Protein 4WJ1 (pdb70)

Structure (mmCIF, N/CA/C/O backbone):
data_4WJ1
#
_entry.id   4WJ1
#
_cell.length_a   125.749
_cell.length_b   125.749
_cell.length_c   75.061
_cell.angle_alpha   90.000
_cell.angle_beta   90.000
_cell.angle_gamma   120.000
#
_symmetry.space_group_name_H-M   'P 32 2 1'
#
loop_
_entity.id
_entity.type
_entity.pdbx_description
1 polymer 'Antigen MTB48, Mycobacterial protein'
2 water water
#
loop_
_atom_site.group_PDB
_atom_site.id
_atom_site.type_symbol
_atom_site.label_atom_id
_atom_site.label_alt_id
_atom_site.label_comp_id
_atom_site.label_asym_id
_atom_site.label_entity_id
_atom_site.label_seq_id
_atom_site.pdbx_PDB_ins_code
_atom_site.Cartn_x
_atom_site.Cartn_y
_atom_site.Cartn_z
_atom_site.occupancy
_atom_site.B_iso_or_equiv
_atom_site.auth_seq_id
_atom_site.auth_comp_id
_atom_site.auth_asym_id
_atom_site.auth_atom_id
_atom_site.pdbx_PDB_model_num
ATOM 1 N N . GLU A 1 6 ? 24.032 61.468 46.276 1.00 87.80 3 GLU A N 1
ATOM 2 C CA . GLU A 1 6 ? 23.413 61.748 44.977 1.00 84.48 3 GLU A CA 1
ATOM 3 C C . GLU A 1 6 ? 22.044 61.068 44.904 1.00 77.52 3 GLU A C 1
ATOM 4 O O . GLU A 1 6 ? 21.945 59.903 44.523 1.00 80.95 3 GLU A O 1
ATOM 10 N N . GLU A 1 7 ? 20.997 61.797 45.280 1.00 72.27 4 GLU A N 1
ATOM 11 C CA . GLU A 1 7 ? 19.652 61.235 45.426 1.00 70.85 4 GLU A CA 1
ATOM 12 C C . GLU A 1 7 ? 19.115 60.646 44.113 1.00 66.70 4 GLU A C 1
ATOM 13 O O . GLU A 1 7 ? 19.329 61.206 43.035 1.00 60.87 4 GLU A O 1
ATOM 19 N N . LEU A 1 8 ? 18.410 59.522 44.220 1.00 58.74 5 LEU A N 1
ATOM 20 C CA . LEU A 1 8 ? 17.829 58.861 43.067 1.00 51.15 5 LEU A CA 1
ATOM 21 C C . LEU A 1 8 ? 16.662 59.660 42.468 1.00 54.07 5 LEU A C 1
ATOM 22 O O . LEU A 1 8 ? 15.631 59.865 43.115 1.00 52.27 5 LEU A O 1
ATOM 27 N N . GLN A 1 9 ? 16.859 60.121 41.233 1.00 50.77 6 GLN A N 1
ATOM 28 C CA . GLN A 1 9 ? 15.817 60.759 40.428 1.00 51.59 6 GLN A CA 1
ATOM 29 C C . GLN A 1 9 ? 15.713 60.010 39.116 1.00 48.71 6 GLN A C 1
ATOM 30 O O . GLN A 1 9 ? 16.733 59.592 38.553 1.00 49.01 6 GLN A O 1
ATOM 36 N N . TYR A 1 10 ? 14.497 59.859 38.608 1.00 48.11 7 TYR A N 1
ATOM 37 C CA . TYR A 1 10 ? 14.309 59.271 37.281 1.00 51.19 7 TYR A CA 1
ATOM 38 C C . TYR A 1 10 ? 13.061 59.812 36.639 1.00 48.51 7 TYR A C 1
ATOM 39 O O . TYR A 1 10 ? 12.095 60.119 37.319 1.00 49.70 7 TYR A O 1
ATOM 48 N N . GLU A 1 11 ? 13.079 59.928 35.324 1.00 50.34 8 GLU A N 1
ATOM 49 C CA . GLU A 1 11 ? 11.847 60.130 34.591 1.00 49.30 8 GLU A CA 1
ATOM 50 C C . GLU A 1 11 ? 11.723 58.964 33.642 1.00 50.62 8 GLU A C 1
ATOM 51 O O . GLU A 1 11 ? 12.569 58.780 32.761 1.00 53.63 8 GLU A O 1
ATOM 57 N N . LEU A 1 12 ? 10.698 58.145 33.857 1.00 40.13 9 LEU A N 1
ATOM 58 C CA . LEU A 1 12 ? 10.584 56.884 33.126 1.00 38.98 9 LEU A CA 1
ATOM 59 C C . LEU A 1 12 ? 10.555 57.063 31.593 1.00 44.46 9 LEU A C 1
ATOM 60 O O . LEU A 1 12 ? 11.231 56.317 30.886 1.00 49.21 9 LEU A O 1
ATOM 65 N N . PRO A 1 13 ? 9.790 58.046 31.073 1.00 44.20 10 PRO A N 1
ATOM 66 C CA . PRO A 1 13 ? 9.872 58.226 29.614 1.00 44.53 10 PRO A CA 1
ATOM 67 C C . PRO A 1 13 ? 11.278 58.572 29.140 1.00 49.41 10 PRO A C 1
ATOM 68 O O . PRO A 1 13 ? 11.695 58.094 28.089 1.00 55.87 10 PRO A O 1
ATOM 72 N N . GLY A 1 14 ? 11.996 59.386 29.906 1.00 50.05 11 GLY A N 1
ATOM 73 C CA . GLY A 1 14 ? 13.368 59.720 29.575 1.00 46.06 11 GLY A CA 1
ATOM 74 C C . GLY A 1 14 ? 14.241 58.482 29.505 1.00 47.98 11 GLY A C 1
ATOM 75 O O . GLY A 1 14 ? 15.169 58.405 28.692 1.00 46.42 11 GLY A O 1
ATOM 76 N N . LEU A 1 15 ? 13.948 57.500 30.352 1.00 47.02 12 LEU A N 1
ATOM 77 C CA . LEU A 1 15 ? 14.706 56.259 30.326 1.00 42.84 12 LEU A CA 1
ATOM 78 C C . LEU A 1 15 ? 14.375 55.458 29.057 1.00 45.01 12 LEU A C 1
ATOM 79 O O . LEU A 1 15 ? 15.264 54.859 28.457 1.00 44.68 12 LEU A O 1
ATOM 84 N N . GLU A 1 16 ? 13.108 55.451 28.647 1.00 44.58 13 GLU A N 1
ATOM 85 C CA . GLU A 1 16 ? 12.740 54.829 27.372 1.00 49.18 13 GLU A CA 1
ATOM 86 C C . GLU A 1 16 ? 13.469 55.476 26.212 1.00 45.34 13 GLU A C 1
ATOM 87 O O . GLU A 1 16 ? 14.108 54.779 25.428 1.00 51.45 13 GLU A O 1
ATOM 93 N N . ARG A 1 17 ? 13.367 56.800 26.103 1.00 40.17 14 ARG A N 1
ATOM 94 C CA . ARG A 1 17 ? 14.038 57.533 25.031 1.00 48.76 14 ARG A CA 1
ATOM 95 C C . ARG A 1 17 ? 15.498 57.119 24.955 1.00 44.16 14 ARG A C 1
ATOM 96 O O . ARG A 1 17 ? 16.022 56.895 23.874 1.00 48.76 14 ARG A O 1
ATOM 104 N N . LYS A 1 18 ? 16.144 56.975 26.103 1.00 38.86 15 LYS A N 1
ATOM 105 C CA . LYS A 1 18 ? 17.560 56.622 26.119 1.00 36.53 15 LYS A CA 1
ATOM 106 C C . LYS A 1 18 ? 17.817 55.181 25.721 1.00 43.68 15 LYS A C 1
ATOM 107 O O . LYS A 1 18 ? 18.799 54.893 25.035 1.00 47.76 15 LYS A O 1
ATOM 113 N N . ALA A 1 19 ? 16.966 54.269 26.182 1.00 37.16 16 ALA A N 1
ATOM 114 C CA . ALA A 1 19 ? 17.126 52.875 25.802 1.00 38.33 16 ALA A CA 1
ATOM 115 C C . ALA A 1 19 ? 16.911 52.792 24.294 1.00 41.82 16 ALA A C 1
ATOM 116 O O . ALA A 1 19 ? 17.591 52.057 23.582 1.00 42.42 16 ALA A O 1
ATOM 118 N N . HIS A 1 20 ? 15.972 53.591 23.815 1.00 39.85 17 HIS A N 1
ATOM 119 C CA . HIS A 1 20 ? 15.638 53.619 22.403 1.00 42.28 17 HIS A CA 1
ATOM 120 C C . HIS A 1 20 ? 16.826 54.135 21.595 1.00 43.78 17 HIS A C 1
ATOM 121 O O . HIS A 1 20 ? 17.195 53.516 20.606 1.00 43.92 17 HIS A O 1
ATOM 128 N N . GLU A 1 21 ? 17.449 55.233 22.030 1.00 42.51 18 GLU A N 1
ATOM 129 C CA . GLU A 1 21 ? 18.626 55.751 21.326 1.00 42.14 18 GLU A CA 1
ATOM 130 C C . GLU A 1 21 ? 19.735 54.717 21.274 1.00 41.97 18 GLU A C 1
ATOM 131 O O . GLU A 1 21 ? 20.425 54.601 20.263 1.00 40.82 18 GLU A O 1
ATOM 137 N N . CYS A 1 22 ? 19.911 53.984 22.370 1.00 34.97 19 CYS A N 1
ATOM 138 C CA . CYS A 1 22 ? 20.918 52.934 22.436 1.00 34.25 19 CYS A CA 1
ATOM 139 C C . CYS A 1 22 ? 20.696 51.823 21.428 1.00 39.19 19 CYS A C 1
ATOM 140 O O . CYS A 1 22 ? 21.622 51.080 21.125 1.00 39.40 19 CYS A O 1
ATOM 143 N N . GLU A 1 23 ? 19.462 51.696 20.944 1.00 35.40 20 GLU A N 1
ATOM 144 C CA . GLU A 1 23 ? 19.094 50.662 19.987 1.00 37.25 20 GLU A CA 1
ATOM 145 C C . GLU A 1 23 ? 19.150 51.180 18.539 1.00 42.26 20 GLU A C 1
ATOM 146 O O . GLU A 1 23 ? 18.723 50.495 17.613 1.00 40.04 20 GLU A O 1
ATOM 152 N N . SER A 1 24 ? 19.662 52.395 18.363 1.00 38.83 21 SER A N 1
ATOM 153 C CA . SER A 1 24 ? 19.739 53.020 17.055 1.00 39.69 21 SER A CA 1
ATOM 154 C C . SER A 1 24 ? 20.418 52.099 16.052 1.00 38.44 21 SER A C 1
ATOM 155 O O . SER A 1 24 ? 21.488 51.559 16.308 1.00 38.81 21 SER A O 1
ATOM 158 N N . THR A 1 25 ? 19.778 51.912 14.909 1.00 43.93 22 THR A N 1
ATOM 159 C CA . THR A 1 25 ? 20.337 51.058 13.882 1.00 36.66 22 THR A CA 1
ATOM 160 C C . THR A 1 25 ? 21.602 51.655 13.325 1.00 29.83 22 THR A C 1
ATOM 161 O O . THR A 1 25 ? 21.622 52.803 12.901 1.00 43.63 22 THR A O 1
ATOM 165 N N . ARG A 1 26 ? 22.667 50.871 13.362 1.00 29.74 23 ARG A N 1
ATOM 166 C CA . ARG A 1 26 ? 23.920 51.254 12.732 1.00 34.80 23 ARG A CA 1
ATOM 167 C C . ARG A 1 26 ? 23.780 51.035 11.223 1.00 37.45 23 ARG A C 1
ATOM 168 O O . ARG A 1 26 ? 23.332 49.973 10.800 1.00 35.40 23 ARG A O 1
ATOM 176 N N . PRO A 1 27 ? 24.121 52.052 10.410 1.00 40.78 24 PRO A N 1
ATOM 177 C CA . PRO A 1 27 ? 24.008 51.904 8.954 1.00 37.75 24 PRO A CA 1
ATOM 178 C C . PRO A 1 27 ? 24.841 50.743 8.446 1.00 36.29 24 PRO A C 1
ATOM 179 O O . PRO A 1 27 ? 25.895 50.454 9.023 1.00 33.10 24 PRO A O 1
ATOM 183 N N . GLU A 1 28 ? 24.360 50.091 7.393 1.00 38.87 25 GLU A N 1
ATOM 184 C CA . GLU A 1 28 ? 25.081 49.011 6.744 1.00 40.60 25 GLU A CA 1
ATOM 185 C C . GLU A 1 28 ? 26.493 49.432 6.361 1.00 37.95 25 GLU A C 1
ATOM 186 O O . GLU A 1 28 ? 26.689 50.485 5.762 1.00 45.91 25 GLU A O 1
ATOM 192 N N . GLY A 1 29 ? 27.470 48.598 6.708 1.00 33.68 26 GLY A N 1
ATOM 193 C CA . GLY A 1 29 ? 28.870 48.885 6.450 1.00 26.80 26 GLY A CA 1
ATOM 194 C C . GLY A 1 29 ? 29.338 48.673 5.015 1.00 40.87 26 GLY A C 1
ATOM 195 O O . GLY A 1 29 ? 28.544 48.409 4.095 1.00 31.95 26 GLY A O 1
ATOM 196 N N . PRO A 1 30 ? 30.655 48.812 4.812 1.00 39.39 27 PRO A N 1
ATOM 197 C CA . PRO A 1 30 ? 31.343 48.688 3.526 1.00 34.39 27 PRO A CA 1
ATOM 198 C C . PRO A 1 30 ? 31.016 47.404 2.795 1.00 38.54 27 PRO A C 1
ATOM 199 O O . PRO A 1 30 ? 30.806 46.370 3.426 1.00 32.09 27 PRO A O 1
ATOM 203 N N . GLY A 1 31 ? 30.975 47.472 1.465 1.00 35.77 28 GLY A N 1
ATOM 204 C CA . GLY A 1 31 ? 30.818 46.269 0.685 1.00 30.37 28 GLY A CA 1
ATOM 205 C C . GLY A 1 31 ? 32.102 45.467 0.651 1.00 39.67 28 GLY A C 1
ATOM 206 O O . GLY A 1 31 ? 33.030 45.703 1.402 1.00 41.29 28 GLY A O 1
ATOM 207 N N . ASP A 1 32 ? 32.152 44.502 -0.248 1.00 49.53 29 ASP A N 1
ATOM 208 C CA . ASP A 1 32 ? 33.312 43.656 -0.394 1.00 40.54 29 ASP A CA 1
ATOM 209 C C . ASP A 1 32 ? 34.194 44.240 -1.526 1.00 45.92 29 ASP A C 1
ATOM 210 O O . ASP A 1 32 ? 33.928 45.333 -2.031 1.00 51.87 29 ASP A O 1
ATOM 215 N N . ALA A 1 33 ? 35.236 43.518 -1.919 1.00 38.07 30 ALA A N 1
ATOM 216 C CA . ALA A 1 33 ? 36.149 43.981 -2.949 1.00 31.24 30 ALA A CA 1
ATOM 217 C C . ALA A 1 33 ? 36.784 42.781 -3.618 1.00 36.39 30 ALA A C 1
ATOM 218 O O . ALA A 1 33 ? 36.795 41.700 -3.028 1.00 29.27 30 ALA A O 1
ATOM 220 N N . THR A 1 34 ? 37.309 42.964 -4.837 1.00 32.29 31 THR A N 1
ATOM 221 C CA . THR A 1 34 ? 38.107 41.924 -5.473 1.00 27.69 31 THR A CA 1
ATOM 222 C C . THR A 1 34 ? 39.560 42.375 -5.728 1.00 29.88 31 THR A C 1
ATOM 223 O O . THR A 1 34 ? 39.835 43.573 -5.802 1.00 31.89 31 THR A O 1
ATOM 227 N N . LYS A 1 35 ? 40.477 41.403 -5.804 1.00 30.27 32 LYS A N 1
ATOM 228 C CA . LYS A 1 35 ? 41.887 41.593 -6.209 1.00 35.04 32 LYS A CA 1
ATOM 229 C C . LYS A 1 35 ? 42.034 42.274 -7.560 1.00 33.67 32 LYS A C 1
ATOM 230 O O . LYS A 1 35 ? 41.310 41.933 -8.482 1.00 30.82 32 LYS A O 1
ATOM 236 N N . PRO A 1 36 ? 43.017 43.175 -7.702 1.00 34.03 33 PRO A N 1
ATOM 237 C CA . PRO A 1 36 ? 43.308 43.816 -8.993 1.00 32.87 33 PRO A CA 1
ATOM 238 C C . PRO A 1 36 ? 43.930 42.842 -9.983 1.00 36.27 33 PRO A C 1
ATOM 239 O O . PRO A 1 36 ? 43.711 42.974 -11.174 1.00 44.19 33 PRO A O 1
ATOM 243 N N . ASP A 1 37 ? 44.691 41.872 -9.491 1.00 39.10 34 ASP A N 1
ATOM 244 C CA . ASP A 1 37 ? 45.391 40.931 -10.359 1.00 39.02 34 ASP A CA 1
ATOM 245 C C . ASP A 1 37 ? 45.775 39.694 -9.563 1.00 36.48 34 ASP A C 1
ATOM 246 O O . ASP A 1 37 ? 45.507 39.617 -8.368 1.00 44.23 34 ASP A O 1
ATOM 251 N N . GLU A 1 38 ? 46.431 38.744 -10.218 1.00 39.31 35 GLU A N 1
ATOM 252 C CA . GLU A 1 38 ? 46.730 37.447 -9.609 1.00 39.28 35 GLU A CA 1
ATOM 253 C C . GLU A 1 38 ? 48.175 37.307 -9.134 1.00 39.38 35 GLU A C 1
ATOM 254 O O . GLU A 1 38 ? 48.615 36.203 -8.841 1.00 42.65 35 GLU A O 1
ATOM 260 N N . LEU A 1 39 ? 48.917 38.409 -9.074 1.00 36.89 36 LEU A N 1
ATOM 261 C CA . LEU A 1 39 ? 50.258 38.374 -8.503 1.00 38.83 36 LEU A CA 1
ATOM 262 C C . LEU A 1 39 ? 50.200 37.886 -7.064 1.00 41.57 36 LEU A C 1
ATOM 263 O O . LEU A 1 39 ? 49.235 38.161 -6.343 1.00 44.03 36 LEU A O 1
ATOM 268 N N . ALA A 1 40 ? 51.243 37.172 -6.650 1.00 42.73 37 ALA A N 1
ATOM 269 C CA . ALA A 1 40 ? 51.294 36.614 -5.305 1.00 36.84 37 ALA A CA 1
ATOM 270 C C . ALA A 1 40 ? 51.274 37.733 -4.274 1.00 33.49 37 ALA A C 1
ATOM 271 O O . ALA A 1 40 ? 50.557 37.654 -3.286 1.00 46.83 37 ALA A O 1
ATOM 273 N N . THR A 1 41 ? 52.060 38.774 -4.517 1.00 36.56 38 THR A N 1
ATOM 274 C CA . THR A 1 41 ? 52.082 39.952 -3.653 1.00 33.45 38 THR A CA 1
ATOM 275 C C . THR A 1 41 ? 50.687 40.546 -3.544 1.00 39.29 38 THR A C 1
ATOM 276 O O . THR A 1 41 ? 50.224 40.859 -2.453 1.00 53.26 38 THR A O 1
ATOM 280 N N . THR A 1 42 ? 50.008 40.683 -4.676 1.00 39.02 39 THR A N 1
ATOM 281 C CA . THR A 1 42 ? 48.665 41.233 -4.674 1.00 32.85 39 THR A CA 1
ATOM 282 C C . THR A 1 42 ? 47.713 40.380 -3.841 1.00 35.20 39 THR A C 1
ATOM 283 O O . THR A 1 42 ? 46.935 40.909 -3.070 1.00 40.61 39 THR A O 1
ATOM 287 N N . ALA A 1 43 ? 47.788 39.059 -3.979 1.00 31.32 40 ALA A N 1
ATOM 288 C CA . ALA A 1 43 ? 46.903 38.176 -3.227 1.00 28.72 40 ALA A CA 1
ATOM 289 C C . ALA A 1 43 ? 47.162 38.308 -1.742 1.00 38.59 40 ALA A C 1
ATOM 290 O O . ALA A 1 43 ? 46.246 38.211 -0.924 1.00 38.84 40 ALA A O 1
ATOM 292 N N . SER A 1 44 ? 48.427 38.501 -1.403 1.00 39.14 41 SER A N 1
ATOM 293 C CA . SER A 1 44 ? 48.826 38.487 -0.016 1.00 39.43 41 SER A CA 1
ATOM 294 C C . SER A 1 44 ? 48.292 39.729 0.654 1.00 37.68 41 SER A C 1
ATOM 295 O O . SER A 1 44 ? 47.586 39.636 1.657 1.00 36.34 41 SER A O 1
ATOM 298 N N . VAL A 1 45 ? 48.617 40.890 0.087 1.00 31.95 42 VAL A N 1
ATOM 299 C CA . VAL A 1 45 ? 48.153 42.157 0.642 1.00 34.12 42 VAL A CA 1
ATOM 300 C C . VAL A 1 45 ? 46.626 42.189 0.654 1.00 37.25 42 VAL A C 1
ATOM 301 O O . VAL A 1 45 ? 46.016 42.555 1.649 1.00 41.17 42 VAL A O 1
ATOM 305 N N . TYR A 1 46 ? 46.016 41.761 -0.440 1.00 33.77 43 TYR A N 1
ATOM 306 C CA . TYR A 1 46 ? 44.561 41.686 -0.516 1.00 35.48 43 TYR A CA 1
ATOM 307 C C . TYR A 1 46 ? 43.919 40.872 0.608 1.00 38.45 43 TYR A C 1
ATOM 308 O O . TYR A 1 46 ? 42.967 41.316 1.239 1.00 40.83 43 TYR A O 1
ATOM 317 N N . SER A 1 47 ? 44.423 39.669 0.833 1.00 38.45 44 SER A N 1
ATOM 318 C CA . SER A 1 47 ? 43.805 38.790 1.795 1.00 39.72 44 SER A CA 1
ATOM 319 C C . SER A 1 47 ? 43.968 39.377 3.199 1.00 40.73 44 SER A C 1
ATOM 320 O O . SER A 1 47 ? 43.137 39.134 4.080 1.00 38.95 44 SER A O 1
ATOM 323 N N . LYS A 1 48 ? 45.022 40.167 3.396 1.00 37.91 45 LYS A N 1
ATOM 324 C CA . LYS A 1 48 ? 45.226 40.860 4.673 1.00 37.93 45 LYS A CA 1
ATOM 325 C C . LYS A 1 48 ? 44.156 41.917 4.876 1.00 38.39 45 LYS A C 1
ATOM 326 O O . LYS A 1 48 ? 43.502 41.951 5.916 1.00 42.88 45 LYS A O 1
ATOM 332 N N . LEU A 1 49 ? 43.964 42.774 3.878 1.00 31.72 46 LEU A N 1
ATOM 333 C CA . LEU A 1 49 ? 42.957 43.814 3.984 1.00 32.41 46 LEU A CA 1
ATOM 334 C C . LEU A 1 49 ? 41.570 43.227 4.177 1.00 39.04 46 LEU A C 1
ATOM 335 O O . LEU A 1 49 ? 40.775 43.766 4.935 1.00 46.44 46 LEU A O 1
ATOM 348 N N . ALA A 1 51 ? 40.904 40.448 5.618 1.00 32.94 48 ALA A N 1
ATOM 349 C CA . ALA A 1 51 ? 40.857 39.847 6.943 1.00 35.61 48 ALA A CA 1
ATOM 350 C C . ALA A 1 51 ? 40.598 40.930 7.989 1.00 34.51 48 ALA A C 1
ATOM 351 O O . ALA A 1 51 ? 39.796 40.750 8.894 1.00 33.59 48 ALA A O 1
ATOM 353 N N . SER A 1 52 ? 41.266 42.065 7.836 1.00 32.01 49 SER A N 1
ATOM 354 C CA . SER A 1 52 ? 41.019 43.206 8.693 1.00 24.68 49 SER A CA 1
ATOM 355 C C . SER A 1 52 ? 39.573 43.678 8.579 1.00 34.26 49 SER A C 1
ATOM 356 O O . SER A 1 52 ? 38.929 43.929 9.589 1.00 44.38 49 SER A O 1
ATOM 359 N N . ALA A 1 53 ? 39.064 43.785 7.353 1.00 31.24 50 ALA A N 1
ATOM 360 C CA . ALA A 1 53 ? 37.695 44.230 7.139 1.00 29.25 50 ALA A CA 1
ATOM 361 C C . ALA A 1 53 ? 36.715 43.296 7.845 1.00 28.96 50 ALA A C 1
ATOM 362 O O . ALA A 1 53 ? 35.775 43.746 8.491 1.00 29.02 50 ALA A O 1
ATOM 364 N N . ALA A 1 54 ? 36.943 41.993 7.708 1.00 25.72 51 ALA A N 1
ATOM 365 C CA . ALA A 1 54 ? 36.093 40.997 8.336 1.00 33.47 51 ALA A CA 1
ATOM 366 C C . ALA A 1 54 ? 36.162 41.104 9.869 1.00 42.37 51 ALA A C 1
ATOM 367 O O . ALA A 1 54 ? 35.146 40.975 10.547 1.00 45.08 51 ALA A O 1
ATOM 369 N N . LYS A 1 55 ? 37.359 41.338 10.403 1.00 34.29 52 LYS A N 1
ATOM 370 C CA . LYS A 1 55 ? 37.540 41.457 11.842 1.00 38.55 52 LYS A CA 1
ATOM 371 C C . LYS A 1 55 ? 36.795 42.685 12.347 1.00 42.29 52 LYS A C 1
ATOM 372 O O . LYS A 1 55 ? 36.173 42.650 13.406 1.00 40.21 52 LYS A O 1
ATOM 378 N N . LEU A 1 56 ? 36.840 43.762 11.572 1.00 33.26 53 LEU A N 1
ATOM 379 C CA . LEU A 1 56 ? 36.159 44.982 11.960 1.00 31.64 53 LEU A CA 1
ATOM 380 C C . LEU A 1 56 ? 34.654 44.776 11.927 1.00 36.78 53 LEU A C 1
ATOM 381 O O . LEU A 1 56 ? 33.955 45.155 12.856 1.00 40.13 53 LEU A O 1
ATOM 386 N N . LYS A 1 57 ? 34.154 44.162 10.863 1.00 35.25 54 LYS A N 1
ATOM 387 C CA . LYS A 1 57 ? 32.719 43.954 10.751 1.00 35.84 54 LYS A CA 1
ATOM 388 C C . LYS A 1 57 ? 32.200 43.099 11.897 1.00 32.00 54 LYS A C 1
ATOM 389 O O . LYS A 1 57 ? 31.148 43.396 12.455 1.00 37.73 54 LYS A O 1
ATOM 395 N N . ALA A 1 58 ? 32.941 42.051 12.250 1.00 31.16 55 ALA A N 1
ATOM 396 C CA . ALA A 1 58 ? 32.535 41.169 13.336 1.00 34.17 55 ALA A CA 1
ATOM 397 C C . ALA A 1 58 ? 32.575 41.919 14.670 1.00 36.64 55 ALA A C 1
ATOM 398 O O . ALA A 1 58 ? 31.715 41.730 15.523 1.00 39.74 55 ALA A O 1
ATOM 400 N N . THR A 1 59 ? 33.571 42.784 14.817 1.00 31.56 56 THR A N 1
ATOM 401 C CA . THR A 1 59 ? 33.754 43.582 16.021 1.00 30.37 56 THR A CA 1
ATOM 402 C C . THR A 1 59 ? 32.606 44.569 16.158 1.00 36.50 56 THR A C 1
ATOM 403 O O . THR A 1 59 ? 32.077 44.769 17.250 1.00 40.68 56 THR A O 1
ATOM 407 N N . PHE A 1 60 ? 32.203 45.161 15.037 1.00 32.26 57 PHE A N 1
ATOM 408 C CA . PHE A 1 60 ? 31.100 46.112 15.032 1.00 26.21 57 PHE A CA 1
ATOM 409 C C . PHE A 1 60 ? 29.833 45.405 15.473 1.00 31.42 57 PHE A C 1
ATOM 410 O O . PHE A 1 60 ? 29.003 45.987 16.156 1.00 38.14 57 PHE A O 1
ATOM 418 N N . ALA A 1 61 ? 29.674 44.148 15.063 1.00 29.03 58 ALA A N 1
ATOM 419 C CA . ALA A 1 61 ? 28.489 43.382 15.451 1.00 34.18 58 ALA A CA 1
ATOM 420 C C . ALA A 1 61 ? 28.480 43.155 16.971 1.00 35.80 58 ALA A C 1
ATOM 421 O O . ALA A 1 61 ? 27.416 43.147 17.591 1.00 30.49 58 ALA A O 1
ATOM 423 N N . ALA A 1 62 ? 29.655 42.952 17.563 1.00 25.06 59 ALA A N 1
ATOM 424 C CA . ALA A 1 62 ? 29.742 42.824 19.015 1.00 34.37 59 ALA A CA 1
ATOM 425 C C . ALA A 1 62 ? 29.339 44.151 19.652 1.00 35.59 59 ALA A C 1
ATOM 426 O O . ALA A 1 62 ? 28.625 44.177 20.656 1.00 39.81 59 ALA A O 1
ATOM 428 N N . GLY A 1 63 ? 29.767 45.245 19.026 1.00 32.42 60 GLY A N 1
ATOM 429 C CA . GLY A 1 63 ? 29.411 46.584 19.454 1.00 30.43 60 GLY A CA 1
ATOM 430 C C . GLY A 1 63 ? 27.910 46.780 19.508 1.00 31.16 60 GLY A C 1
ATOM 431 O O . GLY A 1 63 ? 27.372 47.259 20.509 1.00 37.46 60 GLY A O 1
ATOM 432 N N . ASP A 1 64 ? 27.232 46.391 18.435 1.00 24.33 61 ASP A N 1
ATOM 433 C CA . ASP A 1 64 ? 25.771 46.414 18.389 1.00 28.93 61 ASP A CA 1
ATOM 434 C C . ASP A 1 64 ? 25.149 45.697 19.583 1.00 35.28 61 ASP A C 1
ATOM 435 O O . ASP A 1 64 ? 24.172 46.168 20.148 1.00 40.17 61 ASP A O 1
ATOM 440 N N . ARG A 1 65 ? 25.728 44.561 19.961 1.00 28.26 62 ARG A N 1
ATOM 441 C CA . ARG A 1 65 ? 25.198 43.760 21.040 1.00 29.52 62 ARG A CA 1
ATOM 442 C C . ARG A 1 65 ? 25.237 44.589 22.318 1.00 35.40 62 ARG A C 1
ATOM 443 O O . ARG A 1 65 ? 24.263 44.657 23.055 1.00 40.83 62 ARG A O 1
ATOM 451 N N . GLU A 1 66 ? 26.362 45.258 22.538 1.00 25.96 63 GLU A N 1
ATOM 452 C CA . GLU A 1 66 ? 26.534 46.100 23.699 1.00 31.95 63 GLU A CA 1
ATOM 453 C C . GLU A 1 66 ? 25.539 47.251 23.784 1.00 39.15 63 GLU A C 1
ATOM 454 O O . GLU A 1 66 ? 25.065 47.586 24.872 1.00 38.48 63 GLU A O 1
ATOM 460 N N . GLY A 1 67 ? 25.202 47.834 22.643 1.00 30.04 64 GLY A N 1
ATOM 461 C CA . GLY A 1 67 ? 24.249 48.921 22.627 1.00 30.01 64 GLY A CA 1
ATOM 462 C C . GLY A 1 67 ? 22.923 48.387 23.111 1.00 38.08 64 GLY A C 1
ATOM 463 O O . GLY A 1 67 ? 22.243 49.014 23.922 1.00 47.92 64 GLY A O 1
ATOM 464 N N . GLU A 1 68 ? 22.581 47.195 22.635 1.00 34.50 65 GLU A N 1
ATOM 465 C CA . GLU A 1 68 ? 21.342 46.544 23.035 1.00 35.56 65 GLU A CA 1
ATOM 466 C C . GLU A 1 68 ? 21.356 46.161 24.510 1.00 39.31 65 GLU A C 1
ATOM 467 O O . GLU A 1 68 ? 20.313 46.151 25.146 1.00 39.51 65 GLU A O 1
ATOM 473 N N . ARG A 1 69 ? 22.534 45.843 25.041 1.00 27.76 66 ARG A N 1
ATOM 474 C CA . ARG A 1 69 ? 22.644 45.457 26.440 1.00 32.03 66 ARG A CA 1
ATOM 475 C C . ARG A 1 69 ? 22.443 46.665 27.349 1.00 35.98 66 ARG A C 1
ATOM 476 O O . ARG A 1 69 ? 21.749 46.574 28.361 1.00 39.98 66 ARG A O 1
ATOM 484 N N . ILE A 1 70 ? 23.027 47.798 26.971 1.00 35.96 67 ILE A N 1
ATOM 485 C CA . ILE A 1 70 ? 22.816 49.031 27.709 1.00 32.89 67 ILE A CA 1
ATOM 486 C C . ILE A 1 70 ? 21.338 49.390 27.692 1.00 39.22 67 ILE A C 1
ATOM 487 O O . ILE A 1 70 ? 20.782 49.776 28.716 1.00 46.86 67 ILE A O 1
ATOM 492 N N . ALA A 1 71 ? 20.695 49.230 26.540 1.00 33.20 68 ALA A N 1
ATOM 493 C CA . ALA A 1 71 ? 19.259 49.503 26.435 1.00 35.31 68 ALA A CA 1
ATOM 494 C C . ALA A 1 71 ? 18.487 48.637 27.411 1.00 33.83 68 ALA A C 1
ATOM 495 O O . ALA A 1 71 ? 17.582 49.100 28.088 1.00 42.72 68 ALA A O 1
ATOM 497 N N . ALA A 1 72 ? 18.850 47.365 27.467 1.00 30.91 69 ALA A N 1
ATOM 498 C CA . ALA A 1 72 ? 18.126 46.420 28.283 1.00 37.65 69 ALA A CA 1
ATOM 499 C C . ALA A 1 72 ? 18.350 46.734 29.761 1.00 36.60 69 ALA A C 1
ATOM 500 O O . ALA A 1 72 ? 17.434 46.623 30.573 1.00 40.98 69 ALA A O 1
ATOM 502 N N . ALA A 1 73 ? 19.569 47.140 30.089 1.00 31.20 70 ALA A N 1
ATOM 503 C CA . ALA A 1 73 ? 19.924 47.493 31.454 1.00 33.28 70 ALA A CA 1
ATOM 504 C C . ALA A 1 73 ? 19.118 48.707 31.883 1.00 38.08 70 ALA A C 1
ATOM 505 O O . ALA A 1 73 ? 18.594 48.757 32.993 1.00 42.52 70 ALA A O 1
ATOM 507 N N . ILE A 1 74 ? 19.000 49.672 30.977 1.00 33.50 71 ILE A N 1
ATOM 508 C CA . ILE A 1 74 ? 18.217 50.870 31.236 1.00 33.13 71 ILE A CA 1
ATOM 509 C C . ILE A 1 74 ? 16.762 50.490 31.465 1.00 41.93 71 ILE A C 1
ATOM 510 O O . ILE A 1 74 ? 16.135 50.956 32.412 1.00 44.35 71 ILE A O 1
ATOM 515 N N . ARG A 1 75 ? 16.231 49.605 30.626 1.00 34.35 72 ARG A N 1
ATOM 516 C CA . ARG A 1 75 ? 14.852 49.170 30.809 1.00 34.20 72 ARG A CA 1
ATOM 517 C C . ARG A 1 75 ? 14.657 48.365 32.087 1.00 38.57 72 ARG A C 1
ATOM 518 O O . ARG A 1 75 ? 13.567 48.367 32.660 1.00 45.21 72 ARG A O 1
ATOM 526 N N . ALA A 1 76 ? 15.698 47.675 32.539 1.00 33.76 73 ALA A N 1
ATOM 527 C CA . ALA A 1 76 ? 15.576 46.898 33.769 1.00 37.24 73 ALA A CA 1
ATOM 528 C C . ALA A 1 76 ? 15.505 47.874 34.943 1.00 41.41 73 ALA A C 1
ATOM 529 O O . ALA A 1 76 ? 14.696 47.721 35.854 1.00 47.28 73 ALA A O 1
ATOM 531 N N . ALA A 1 77 ? 16.344 48.900 34.890 1.00 41.40 74 ALA A N 1
ATOM 532 C CA . ALA A 1 77 ? 16.290 49.985 35.853 1.00 39.48 74 ALA A CA 1
ATOM 533 C C . ALA A 1 77 ? 14.898 50.605 35.887 1.00 43.05 74 ALA A C 1
ATOM 534 O O . ALA A 1 77 ? 14.286 50.722 36.944 1.00 53.40 74 ALA A O 1
ATOM 536 N N . ALA A 1 78 ? 14.401 50.993 34.721 1.00 36.81 75 ALA A N 1
ATOM 537 C CA . ALA A 1 78 ? 13.097 51.639 34.617 1.00 38.02 75 ALA A CA 1
ATOM 538 C C . ALA A 1 78 ? 12.018 50.752 35.212 1.00 41.36 75 ALA A C 1
ATOM 539 O O . ALA A 1 78 ? 11.087 51.236 35.856 1.00 47.22 75 ALA A O 1
ATOM 541 N N . GLY A 1 79 ? 12.158 49.446 35.009 1.00 38.65 76 GLY A N 1
ATOM 542 C CA . GLY A 1 79 ? 11.202 48.492 35.543 1.00 37.32 76 GLY A CA 1
ATOM 543 C C . GLY A 1 79 ? 11.236 48.511 37.049 1.00 43.06 76 GLY A C 1
ATOM 544 O O . GLY A 1 79 ? 10.200 48.460 37.710 1.00 50.52 76 GLY A O 1
ATOM 545 N N . ALA A 1 80 ? 12.448 48.593 37.583 1.00 43.98 77 ALA A N 1
ATOM 546 C CA . ALA A 1 80 ? 12.661 48.668 39.024 1.00 44.36 77 ALA A CA 1
ATOM 547 C C . ALA A 1 80 ? 12.097 49.973 39.591 1.00 43.76 77 ALA A C 1
ATOM 548 O O . ALA A 1 80 ? 11.478 49.974 40.657 1.00 46.81 77 ALA A O 1
ATOM 550 N N . TYR A 1 81 ? 12.293 51.076 38.870 1.00 39.46 78 TYR A N 1
ATOM 551 C CA . TYR A 1 81 ? 11.811 52.366 39.351 1.00 43.94 78 TYR A CA 1
ATOM 552 C C . TYR A 1 81 ? 10.293 52.387 39.305 1.00 47.33 78 TYR A C 1
ATOM 553 O O . TYR A 1 81 ? 9.645 53.011 40.156 1.00 47.23 78 TYR A O 1
ATOM 562 N N . GLN A 1 82 ? 9.728 51.684 38.329 1.00 41.77 79 GLN A N 1
ATOM 563 C CA . GLN A 1 82 ? 8.281 51.551 38.251 1.00 45.16 79 GLN A CA 1
ATOM 564 C C . GLN A 1 82 ? 7.739 50.901 39.526 1.00 44.70 79 GLN A C 1
ATOM 565 O O . GLN A 1 82 ? 6.723 51.333 40.074 1.00 45.26 79 GLN A O 1
ATOM 571 N N . LYS A 1 83 ? 8.423 49.868 40.001 1.00 48.67 80 LYS A N 1
ATOM 572 C CA . LYS A 1 83 ? 7.965 49.174 41.193 1.00 53.85 80 LYS A CA 1
ATOM 573 C C . LYS A 1 83 ? 8.114 50.082 42.399 1.00 50.49 80 LYS A C 1
ATOM 574 O O . LYS A 1 83 ? 7.246 50.116 43.272 1.00 58.42 80 LYS A O 1
ATOM 580 N N . ILE A 1 84 ? 9.206 50.835 42.435 1.00 41.39 81 ILE A N 1
ATOM 581 C CA . ILE A 1 84 ? 9.453 51.756 43.539 1.00 46.36 81 ILE A CA 1
ATOM 582 C C . ILE A 1 84 ? 8.340 52.791 43.573 1.00 50.12 81 ILE A C 1
ATOM 583 O O . ILE A 1 84 ? 7.817 53.125 44.640 1.00 52.82 81 ILE A O 1
ATOM 588 N N . GLU A 1 85 ? 7.949 53.248 42.391 1.00 41.67 82 GLU A N 1
ATOM 589 C CA . GLU A 1 85 ? 6.902 54.245 42.246 1.00 42.28 82 GLU A CA 1
ATOM 590 C C . GLU A 1 85 ? 5.565 53.719 42.740 1.00 43.66 82 GLU A C 1
ATOM 591 O O . GLU A 1 85 ? 4.808 54.446 43.389 1.00 44.60 82 GLU A O 1
ATOM 597 N N . GLU A 1 86 ? 5.269 52.457 42.448 1.00 44.94 83 GLU A N 1
ATOM 598 C CA . GLU A 1 86 ? 4.023 51.861 42.929 1.00 49.05 83 GLU A CA 1
ATOM 599 C C . GLU A 1 86 ? 4.024 51.737 44.447 1.00 51.33 83 GLU A C 1
ATOM 600 O O . GLU A 1 86 ? 3.013 52.017 45.086 1.00 57.40 83 GLU A O 1
ATOM 606 N N . GLN A 1 87 ? 5.157 51.331 45.018 1.00 45.91 84 GLN A N 1
ATOM 607 C CA . GLN A 1 87 ? 5.265 51.164 46.467 1.00 46.90 84 GLN A CA 1
ATOM 608 C C . GLN A 1 87 ? 5.073 52.478 47.184 1.00 47.16 84 GLN A C 1
ATOM 609 O O . GLN A 1 87 ? 4.341 52.550 48.164 1.00 55.03 84 GLN A O 1
ATOM 615 N N . LYS A 1 88 ? 5.743 53.515 46.698 1.00 46.09 85 LYS A N 1
ATOM 616 C CA . LYS A 1 88 ? 5.637 54.829 47.300 1.00 46.48 85 LYS A CA 1
ATOM 617 C C . LYS A 1 88 ? 4.191 55.304 47.285 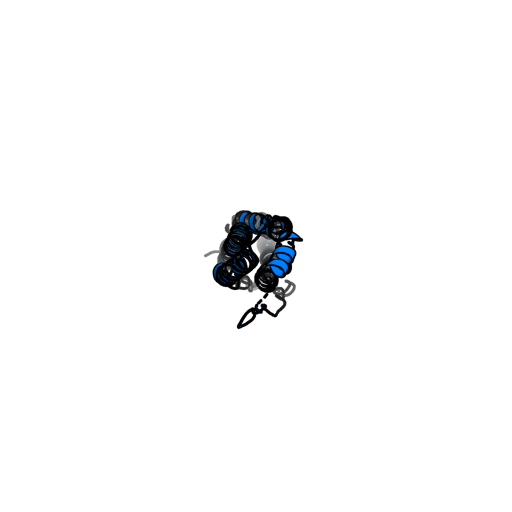1.00 48.95 85 LYS A C 1
ATOM 618 O O . LYS A 1 88 ? 3.707 55.837 48.272 1.00 56.87 85 LYS A O 1
ATOM 624 N N . ALA A 1 89 ? 3.501 55.094 46.169 1.00 52.82 86 ALA A N 1
ATOM 625 C CA . ALA A 1 89 ? 2.102 55.492 46.058 1.00 49.81 86 ALA A CA 1
ATOM 626 C C . ALA A 1 89 ? 1.245 54.699 47.024 1.00 49.91 86 ALA A C 1
ATOM 627 O O . ALA A 1 89 ? 0.348 55.245 47.658 1.00 51.13 86 ALA A O 1
ATOM 629 N N . ALA A 1 90 ? 1.518 53.405 47.118 1.00 49.91 87 ALA A N 1
ATOM 630 C CA . ALA A 1 90 ? 0.817 52.539 48.050 1.00 51.42 87 ALA A CA 1
ATOM 631 C C . ALA A 1 90 ? 1.103 52.973 49.482 1.00 52.01 87 ALA A C 1
ATOM 632 O O . ALA A 1 90 ? 0.199 53.043 50.321 1.00 57.03 87 ALA A O 1
ATOM 634 N N . GLU A 1 91 ? 2.367 53.280 49.750 1.00 51.03 88 GLU A N 1
ATOM 635 C CA . GLU A 1 91 ? 2.782 53.721 51.075 1.00 51.70 88 GLU A CA 1
ATOM 636 C C . GLU A 1 91 ? 2.113 55.041 51.438 1.00 52.30 88 GLU A C 1
ATOM 637 O O . GLU A 1 91 ? 1.654 55.232 52.565 1.00 60.98 88 GLU A O 1
ATOM 643 N N . LEU A 1 92 ? 2.033 55.949 50.481 1.00 51.53 89 LEU A N 1
ATOM 644 C CA . LEU A 1 92 ? 1.382 57.216 50.738 1.00 52.29 89 LEU A CA 1
ATOM 645 C C . LEU A 1 92 ? -0.120 57.028 50.971 1.00 55.37 89 LEU A C 1
ATOM 646 O O . LEU A 1 92 ? -0.734 57.766 51.741 1.00 59.63 89 LEU A O 1
ATOM 651 N N . SER A 1 93 ? -0.715 56.037 50.316 1.00 57.65 90 SER A N 1
ATOM 652 C CA . SER A 1 93 ? -2.150 55.809 50.473 1.00 59.42 90 SER A CA 1
ATOM 653 C C . SER A 1 93 ? -2.478 55.200 51.814 1.00 63.27 90 SER A C 1
ATOM 654 O O . SER A 1 93 ? -3.442 55.587 52.457 1.00 69.25 90 SER A O 1
ATOM 657 N N . ARG A 1 94 ? -1.681 54.233 52.231 1.00 64.11 91 ARG A N 1
ATOM 658 C CA . ARG A 1 94 ? -1.935 53.583 53.494 1.00 69.25 91 ARG A CA 1
ATOM 659 C C . ARG A 1 94 ? -1.700 54.575 54.634 1.00 68.67 91 ARG A C 1
ATOM 660 O O . ARG A 1 94 ? -2.349 54.492 55.672 1.00 71.56 91 ARG A O 1
ATOM 668 N N . GLN A 1 95 ? -0.795 55.529 54.431 1.00 64.06 92 GLN A N 1
ATOM 669 C CA . GLN A 1 95 ? -0.504 56.517 55.465 1.00 57.80 92 GLN A CA 1
ATOM 670 C C . GLN A 1 95 ? -1.620 57.545 55.572 1.00 65.73 92 GLN A C 1
ATOM 671 O O . GLN A 1 95 ? -1.886 58.087 56.642 1.00 75.51 92 GLN A O 1
ATOM 685 N N . ASN A 1 97 ? -4.983 57.099 54.557 1.00 61.22 94 ASN A N 1
ATOM 686 C CA . ASN A 1 97 ? -6.328 56.624 54.838 1.00 79.04 94 ASN A CA 1
ATOM 687 C C . ASN A 1 97 ? -6.391 55.913 56.190 1.00 86.40 94 ASN A C 1
ATOM 688 O O . ASN A 1 97 ? -7.280 55.097 56.428 1.00 94.46 94 ASN A O 1
ATOM 693 N N . GLY A 1 98 ? -5.446 56.249 57.068 1.00 82.28 95 GLY A N 1
ATOM 694 C CA . GLY A 1 98 ? -5.447 55.776 58.441 1.00 85.47 95 GLY A CA 1
ATOM 695 C C . GLY A 1 98 ? -5.450 54.270 58.589 1.00 90.15 95 GLY A C 1
ATOM 696 O O . GLY A 1 98 ? -6.156 53.720 59.434 1.00 94.62 95 GLY A O 1
ATOM 697 N N . SER A 1 99 ? -4.656 53.603 57.761 1.00 92.48 96 SER A N 1
ATOM 698 C CA . SER A 1 99 ? -4.584 52.148 57.766 1.00 96.52 96 SER A CA 1
ATOM 699 C C . SER A 1 99 ? -3.902 51.664 59.041 1.00 105.42 96 SER A C 1
ATOM 700 O O . SER A 1 99 ? -4.393 50.760 59.719 1.00 110.03 96 SER A O 1
ATOM 703 N N . ASP A 1 100 ? -2.772 52.295 59.356 1.00 109.95 97 ASP A N 1
ATOM 704 C CA . ASP A 1 100 ? -1.915 51.932 60.483 1.00 115.64 97 ASP A CA 1
ATOM 705 C C . ASP A 1 100 ? -1.591 50.425 60.464 1.00 116.69 97 ASP A C 1
ATOM 706 O O . ASP A 1 100 ? -1.362 49.798 61.502 1.00 115.39 97 ASP A O 1
ATOM 711 N N . ALA A 1 101 ? -1.556 49.851 59.263 1.00 115.73 98 ALA A N 1
ATOM 712 C CA . ALA A 1 101 ? -0.825 48.618 59.066 1.00 110.49 98 ALA A CA 1
ATOM 713 C C . ALA A 1 101 ? 0.612 48.994 59.370 1.00 112.30 98 ALA A C 1
ATOM 714 O O . ALA A 1 101 ? 0.966 50.170 59.291 1.00 110.19 98 ALA A O 1
ATOM 716 N N . PRO A 1 102 ? 1.447 48.023 59.757 1.00 114.49 99 PRO A N 1
ATOM 717 C CA . PRO A 1 102 ? 2.824 48.481 59.947 1.00 111.75 99 PRO A CA 1
ATOM 718 C C . PRO A 1 102 ? 3.408 48.931 58.606 1.00 107.89 99 PRO A C 1
ATOM 719 O O . PRO A 1 102 ? 3.121 48.303 57.571 1.00 105.63 99 PRO A O 1
ATOM 723 N N . PRO A 1 103 ? 4.159 50.046 58.607 1.00 102.15 100 PRO A N 1
ATOM 724 C CA . PRO A 1 103 ? 4.802 50.448 57.350 1.00 95.89 100 PRO A CA 1
ATOM 725 C C . PRO A 1 103 ? 5.767 49.356 56.933 1.00 90.87 100 PRO A C 1
ATOM 726 O O . PRO A 1 103 ? 6.445 48.800 57.792 1.00 97.41 100 PRO A O 1
ATOM 730 N N . PRO A 1 104 ? 5.821 49.018 55.636 1.00 82.51 101 PRO A N 1
ATOM 731 C CA . PRO A 1 104 ? 6.734 47.926 55.266 1.00 82.60 101 PRO A CA 1
ATOM 732 C C . PRO A 1 104 ? 8.204 48.328 55.431 1.00 78.44 101 PRO A C 1
ATOM 733 O O . PRO A 1 104 ? 8.524 49.520 55.413 1.00 78.59 101 PRO A O 1
ATOM 737 N N . ALA A 1 105 ? 9.084 47.354 55.617 1.00 75.60 102 ALA A N 1
ATOM 738 C CA . ALA A 1 105 ? 10.505 47.653 55.724 1.00 67.79 102 ALA A CA 1
ATOM 739 C C . ALA A 1 105 ? 11.019 48.214 54.397 1.00 63.81 102 ALA A C 1
ATOM 740 O O . ALA A 1 105 ? 10.560 47.813 53.324 1.00 70.71 102 ALA A O 1
ATOM 742 N N . ALA A 1 106 ? 11.953 49.157 54.472 1.00 58.54 103 ALA A N 1
ATOM 743 C CA . ALA A 1 106 ? 12.598 49.685 53.276 1.00 62.14 103 ALA A CA 1
ATOM 744 C C . ALA A 1 106 ? 13.646 48.690 52.808 1.00 69.35 103 ALA A C 1
ATOM 745 O O . ALA A 1 106 ? 14.541 48.313 53.563 1.00 80.29 103 ALA A O 1
ATOM 747 N N . GLU A 1 107 ? 13.508 48.232 51.573 1.00 68.26 104 GLU A N 1
ATOM 748 C CA . GLU A 1 107 ? 14.477 47.314 51.001 1.00 63.11 104 GLU A CA 1
ATOM 749 C C . GLU A 1 107 ? 14.918 47.844 49.659 1.00 64.29 104 GLU A C 1
ATOM 750 O O . GLU A 1 107 ? 14.105 47.998 48.752 1.00 70.56 104 GLU A O 1
ATOM 756 N N . ALA A 1 108 ? 16.208 48.135 49.543 1.00 59.86 105 ALA A N 1
ATOM 757 C CA . ALA A 1 108 ? 16.766 48.609 48.293 1.00 56.34 105 ALA A CA 1
ATOM 758 C C . ALA A 1 108 ? 16.652 47.516 47.232 1.00 56.44 105 ALA A C 1
ATOM 759 O O . ALA A 1 108 ? 16.732 46.322 47.535 1.00 57.29 105 ALA A O 1
ATOM 761 N N . VAL A 1 109 ? 16.441 47.912 45.987 1.00 54.14 106 VAL A N 1
ATOM 762 C CA . VAL A 1 109 ? 16.317 46.915 44.935 1.00 57.47 106 VAL A CA 1
ATOM 763 C C . VAL A 1 109 ? 17.287 47.190 43.800 1.00 61.11 106 VAL A C 1
ATOM 764 O O . VAL A 1 109 ? 17.165 48.186 43.081 1.00 61.07 106 VAL A O 1
ATOM 768 N N . VAL A 1 110 ? 18.255 46.292 43.667 1.00 55.57 107 VAL A N 1
ATOM 769 C CA . VAL A 1 110 ? 19.202 46.309 42.571 1.00 52.26 107 VAL A CA 1
ATOM 770 C C . VAL A 1 110 ? 18.540 45.752 41.316 1.00 51.26 107 VAL A C 1
ATOM 771 O O . VAL A 1 110 ? 18.153 44.583 41.293 1.00 53.24 107 VAL A O 1
ATOM 775 N N . PRO A 1 111 ? 18.404 46.585 40.268 1.00 47.28 108 PRO A N 1
ATOM 776 C CA . PRO A 1 111 ? 17.739 46.189 39.019 1.00 48.53 108 PRO A CA 1
ATOM 777 C C . PRO A 1 111 ? 18.157 44.809 38.515 1.00 49.31 108 PRO A C 1
ATOM 778 O O . PRO A 1 111 ? 19.335 44.459 38.560 1.00 50.20 108 PRO A O 1
ATOM 782 N N . ASP A 1 112 ? 17.184 44.035 38.051 1.00 51.01 109 ASP A N 1
ATOM 783 C CA . ASP A 1 112 ? 17.424 42.660 37.633 1.00 59.99 109 ASP A CA 1
ATOM 784 C C . ASP A 1 112 ? 17.998 42.600 36.218 1.00 54.46 109 ASP A C 1
ATOM 785 O O . ASP A 1 112 ? 17.312 42.921 35.253 1.00 58.39 109 ASP A O 1
ATOM 798 N N . SER A 1 114 ? 19.255 39.790 34.900 1.00 60.09 111 SER A N 1
ATOM 799 C CA . SER A 1 114 ? 19.441 38.369 34.628 1.00 62.23 111 SER A CA 1
ATOM 800 C C . SER A 1 114 ? 18.957 37.907 33.255 1.00 60.91 111 SER A C 1
ATOM 801 O O . SER A 1 114 ? 19.422 36.873 32.765 1.00 64.42 111 SER A O 1
ATOM 804 N N . GLY A 1 115 ? 18.046 38.652 32.631 1.00 54.81 112 GLY A N 1
ATOM 805 C CA . GLY A 1 115 ? 17.541 38.265 31.318 1.00 51.32 112 GLY A CA 1
ATOM 806 C C . GLY A 1 115 ? 18.190 38.979 30.146 1.00 58.32 112 GLY A C 1
ATOM 807 O O . GLY A 1 115 ? 17.857 38.731 28.988 1.00 71.73 112 GLY A O 1
ATOM 808 N N . ILE A 1 116 ? 19.121 39.874 30.447 1.00 56.46 113 ILE A N 1
ATOM 809 C CA . ILE A 1 116 ? 19.841 40.638 29.435 1.00 50.36 113 ILE A CA 1
ATOM 810 C C . ILE A 1 116 ? 20.863 39.768 28.709 1.00 45.80 113 ILE A C 1
ATOM 811 O O . ILE A 1 116 ? 21.652 39.073 29.350 1.00 48.82 113 ILE A O 1
ATOM 816 N N . PRO A 1 117 ? 20.850 39.796 27.370 1.00 44.14 114 PRO A N 1
ATOM 817 C CA . PRO A 1 117 ? 21.769 39.011 26.532 1.00 46.80 114 PRO A CA 1
ATOM 818 C C . PRO A 1 117 ? 23.228 39.259 26.884 1.00 44.13 114 PRO A C 1
ATOM 819 O O . PRO A 1 117 ? 23.568 40.341 27.354 1.00 45.59 114 PRO A O 1
ATOM 823 N N . GLY A 1 118 ? 24.083 38.275 26.646 1.00 41.42 115 GLY A N 1
ATOM 824 C CA . GLY A 1 118 ? 25.478 38.423 27.006 1.00 42.64 115 GLY A CA 1
ATOM 825 C C . GLY A 1 118 ? 26.243 39.081 25.878 1.00 46.01 115 GLY A C 1
ATOM 826 O O . GLY A 1 118 ? 25.703 39.270 24.779 1.00 39.21 115 GLY A O 1
ATOM 827 N N . PRO A 1 119 ? 27.507 39.437 26.143 1.00 42.55 116 PRO A N 1
ATOM 828 C CA . PRO A 1 119 ? 28.384 39.944 25.085 1.00 38.55 116 PRO A CA 1
ATOM 829 C C . PRO A 1 119 ? 28.401 38.995 23.898 1.00 45.48 116 PRO A C 1
ATOM 830 O O . PRO A 1 119 ? 28.229 37.787 24.083 1.00 47.25 116 PRO A O 1
ATOM 834 N N . LEU A 1 120 ? 28.575 39.541 22.699 1.00 39.80 117 LEU A N 1
ATOM 835 C CA . LEU A 1 120 ? 28.622 38.738 21.480 1.00 41.39 117 LEU A CA 1
ATOM 836 C C . LEU A 1 120 ? 30.037 38.198 21.230 1.00 44.57 117 LEU A C 1
ATOM 837 O O . LEU A 1 120 ? 31.022 38.921 21.391 1.00 48.91 117 LEU A O 1
ATOM 842 N N . ALA A 1 121 ? 30.134 36.925 20.856 1.00 40.83 118 ALA A N 1
ATOM 843 C CA . ALA A 1 121 ? 31.416 36.338 20.471 1.00 45.70 118 ALA A CA 1
ATOM 844 C C . ALA A 1 121 ? 31.967 36.995 19.210 1.00 51.76 118 ALA A C 1
ATOM 845 O O . ALA A 1 121 ? 31.234 37.213 18.240 1.00 49.16 118 ALA A O 1
ATOM 847 N N . ILE A 1 122 ? 33.263 37.297 19.229 1.00 51.01 119 ILE A N 1
ATOM 848 C CA . ILE A 1 122 ? 33.964 37.789 18.047 1.00 46.16 119 ILE A CA 1
ATOM 849 C C . ILE A 1 122 ? 34.84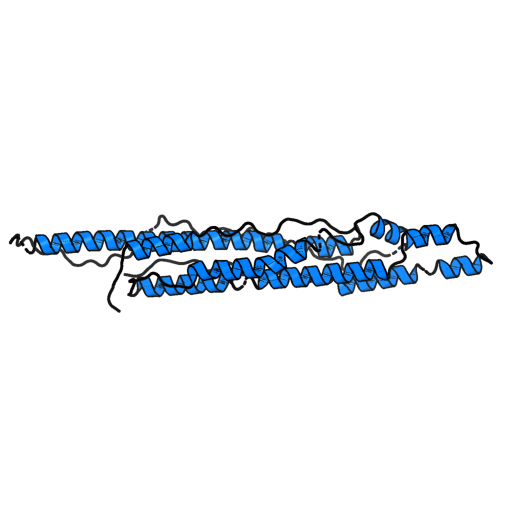6 36.671 17.476 1.00 52.19 119 ILE A C 1
ATOM 850 O O . ILE A 1 122 ? 35.933 36.393 17.998 1.00 51.55 119 ILE A O 1
ATOM 855 N N . PRO A 1 123 ? 34.372 36.020 16.400 1.00 55.12 120 PRO A N 1
ATOM 856 C CA . PRO A 1 123 ? 35.009 34.818 15.851 1.00 59.62 120 PRO A CA 1
ATOM 857 C C . PRO A 1 123 ? 36.489 35.015 15.559 1.00 63.27 120 PRO A C 1
ATOM 858 O O . PRO A 1 123 ? 36.905 36.105 15.170 1.00 52.95 120 PRO A O 1
ATOM 862 N N . SER A 1 124 ? 37.276 33.964 15.762 1.00 75.18 121 SER A N 1
ATOM 863 C CA . SER A 1 124 ? 38.702 34.018 15.477 1.00 84.47 121 SER A CA 1
ATOM 864 C C . SER A 1 124 ? 38.961 33.910 13.981 1.00 88.85 121 SER A C 1
ATOM 865 O O . SER A 1 124 ? 38.457 33.013 13.298 1.00 86.19 121 SER A O 1
ATOM 876 N N . GLU A 1 126 ? 42.301 33.883 11.400 1.00 69.89 123 GLU A N 1
ATOM 877 C CA . GLU A 1 126 ? 43.752 33.888 11.361 1.00 73.19 123 GLU A CA 1
ATOM 878 C C . GLU A 1 126 ? 44.211 34.847 10.274 1.00 66.97 123 GLU A C 1
ATOM 879 O O . GLU A 1 126 ? 43.774 34.774 9.125 1.00 66.69 123 GLU A O 1
ATOM 885 N N . TYR A 1 127 ? 45.085 35.761 10.668 1.00 61.25 124 TYR A N 1
ATOM 886 C CA . TYR A 1 127 ? 45.571 36.798 9.783 1.00 59.96 124 TYR A CA 1
ATOM 887 C C . TYR A 1 127 ? 46.635 36.217 8.8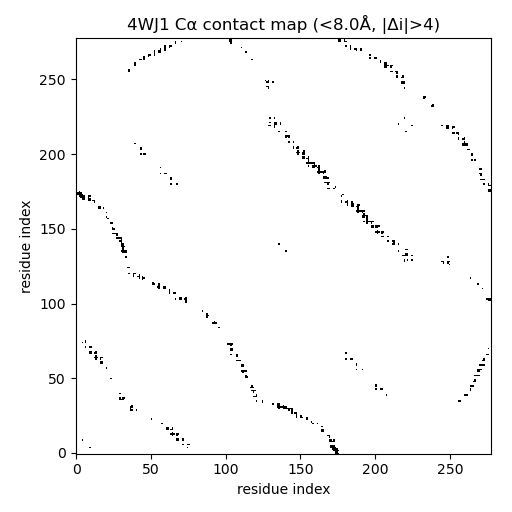58 1.00 65.58 124 TYR A C 1
ATOM 888 O O . TYR A 1 127 ? 47.586 35.576 9.313 1.00 68.33 124 TYR A O 1
ATOM 897 N N . PRO A 1 128 ? 46.460 36.412 7.548 1.00 62.17 125 PRO A N 1
ATOM 898 C CA . PRO A 1 128 ? 47.354 35.831 6.541 1.00 60.34 125 PRO A CA 1
ATOM 899 C C . PRO A 1 128 ? 48.774 36.381 6.655 1.00 67.65 125 PRO A C 1
ATOM 900 O O . PRO A 1 128 ? 48.947 37.523 7.085 1.00 65.61 125 PRO A O 1
ATOM 904 N N . SER A 1 129 ? 49.769 35.582 6.277 1.00 73.49 126 SER A N 1
ATOM 905 C CA . SER A 1 129 ? 51.156 36.040 6.297 1.00 80.01 126 SER A CA 1
ATOM 906 C C . SER A 1 129 ? 51.804 35.904 4.914 1.00 82.35 126 SER A C 1
ATOM 907 O O . SER A 1 129 ? 51.672 34.869 4.257 1.00 83.30 126 SER A O 1
ATOM 910 N N . ALA A 1 130 ? 52.509 36.949 4.481 1.00 78.82 127 ALA A N 1
ATOM 911 C CA . ALA A 1 130 ? 53.132 36.970 3.155 1.00 73.54 127 ALA A CA 1
ATOM 912 C C . ALA A 1 130 ? 54.235 35.926 3.004 1.00 74.93 127 ALA A C 1
ATOM 913 O O . ALA A 1 130 ? 54.660 35.298 3.974 1.00 73.33 127 ALA A O 1
ATOM 915 N N . ALA A 1 131 ? 54.685 35.743 1.768 1.00 79.06 128 ALA A N 1
ATOM 916 C CA . ALA A 1 131 ? 55.824 34.882 1.485 1.00 81.55 128 ALA A CA 1
ATOM 917 C C . ALA A 1 131 ? 57.101 35.551 1.980 1.00 81.96 128 ALA A C 1
ATOM 918 O O . ALA A 1 131 ? 57.281 36.761 1.803 1.00 83.62 128 ALA A O 1
ATOM 920 N N . ALA A 1 132 ? 57.980 34.769 2.602 1.00 76.63 129 ALA A N 1
ATOM 921 C CA . ALA A 1 132 ? 59.285 35.269 3.025 1.00 73.97 129 ALA A CA 1
ATOM 922 C C . ALA A 1 132 ? 60.049 35.895 1.842 1.00 77.80 129 ALA A C 1
ATOM 923 O O . ALA A 1 132 ? 60.491 37.046 1.901 1.00 77.39 129 ALA A O 1
ATOM 925 N N . ALA A 1 133 ? 60.176 35.137 0.759 1.00 75.13 130 ALA A N 1
ATOM 926 C CA . ALA A 1 133 ? 60.793 35.633 -0.465 1.00 65.58 130 ALA A CA 1
ATOM 927 C C . ALA A 1 133 ? 59.890 35.322 -1.665 1.00 67.97 130 ALA A C 1
ATOM 928 O O . ALA A 1 133 ? 59.709 34.156 -2.027 1.00 72.81 130 ALA A O 1
ATOM 930 N N . ALA A 1 134 ? 59.314 36.359 -2.271 1.00 64.08 131 ALA A N 1
ATOM 931 C CA . ALA A 1 134 ? 58.447 36.181 -3.438 1.00 64.65 131 ALA A CA 1
ATOM 932 C C . ALA A 1 134 ? 59.160 35.451 -4.580 1.00 73.25 131 ALA A C 1
ATOM 933 O O . ALA A 1 134 ? 60.381 35.556 -4.745 1.00 74.20 131 ALA A O 1
ATOM 935 N N . ASP A 1 135 ? 58.380 34.701 -5.358 1.00 77.76 132 ASP A N 1
ATOM 936 C CA . ASP A 1 135 ? 58.894 33.971 -6.520 1.00 73.77 132 ASP A CA 1
ATOM 937 C C . ASP A 1 135 ? 59.453 34.927 -7.576 1.00 68.09 132 ASP A C 1
ATOM 938 O O . ASP A 1 135 ? 58.863 35.989 -7.843 1.00 63.27 132 ASP A O 1
ATOM 943 N N . GLU A 1 136 ? 60.580 34.555 -8.185 1.00 64.58 133 GLU A N 1
ATOM 944 C CA . GLU A 1 136 ? 61.064 35.270 -9.365 1.00 63.14 133 GLU A CA 1
ATOM 945 C C . GLU A 1 136 ? 60.077 35.072 -10.511 1.00 67.59 133 GLU A C 1
ATOM 946 O O . GLU A 1 136 ? 59.433 34.027 -10.596 1.00 72.19 133 GLU A O 1
ATOM 960 N N . ASP A 1 138 ? 59.125 35.960 -14.952 1.00 58.85 135 ASP A N 1
ATOM 961 C CA . ASP A 1 138 ? 59.434 36.463 -16.286 1.00 53.03 135 ASP A CA 1
ATOM 962 C C . ASP A 1 138 ? 58.607 37.721 -16.581 1.00 48.68 135 ASP A C 1
ATOM 963 O O . ASP A 1 138 ? 57.438 37.792 -16.203 1.00 47.35 135 ASP A O 1
ATOM 968 N N . TRP A 1 139 ? 59.193 38.705 -17.259 1.00 42.76 136 TRP A N 1
ATOM 969 C CA . TRP A 1 139 ? 58.528 40.002 -17.396 1.00 44.00 136 TRP A CA 1
ATOM 970 C C . TRP A 1 139 ? 57.287 39.962 -18.286 1.00 46.08 136 TRP A C 1
ATOM 971 O O . TRP A 1 139 ? 56.315 40.673 -18.022 1.00 44.87 136 TRP A O 1
ATOM 982 N N . GLU A 1 140 ? 57.302 39.143 -19.331 1.00 46.01 137 GLU A N 1
ATOM 983 C CA . GLU A 1 140 ? 56.120 39.054 -20.178 1.00 49.51 137 GLU A CA 1
ATOM 984 C C . GLU A 1 140 ? 55.026 38.335 -19.397 1.00 48.12 137 GLU A C 1
ATOM 985 O O . GLU A 1 140 ? 53.866 38.749 -19.409 1.00 48.66 137 GLU A O 1
ATOM 991 N N . ALA A 1 141 ? 55.410 37.273 -18.692 1.00 43.85 138 ALA A N 1
ATOM 992 C CA . ALA A 1 141 ? 54.473 36.534 -17.858 1.00 40.41 138 ALA A CA 1
ATOM 993 C C . ALA A 1 141 ? 53.836 37.447 -16.825 1.00 41.24 138 ALA A C 1
ATOM 994 O O . ALA A 1 141 ? 52.641 37.343 -16.558 1.00 47.48 138 ALA A O 1
ATOM 996 N N . ALA A 1 142 ? 54.634 38.337 -16.242 1.00 36.53 139 ALA A N 1
ATOM 997 C CA . ALA A 1 142 ? 54.127 39.216 -15.198 1.00 41.45 139 ALA A CA 1
ATOM 998 C C . ALA A 1 142 ? 53.258 40.325 -15.789 1.00 40.79 139 ALA A C 1
ATOM 999 O O . ALA A 1 142 ? 52.224 40.684 -15.223 1.00 39.07 139 ALA A O 1
ATOM 1001 N N . ALA A 1 143 ? 53.680 40.861 -16.929 1.00 38.44 140 ALA A N 1
ATOM 1002 C CA . ALA A 1 143 ? 52.909 41.888 -17.622 1.00 35.07 140 ALA A CA 1
ATOM 1003 C C . ALA A 1 143 ? 51.517 41.354 -17.947 1.00 35.02 140 ALA A C 1
ATOM 1004 O O . ALA A 1 143 ? 50.515 42.050 -17.778 1.00 38.24 140 ALA A O 1
ATOM 1006 N N . ARG A 1 144 ? 51.472 40.100 -18.385 1.00 37.12 141 ARG A N 1
ATOM 1007 C CA . ARG A 1 144 ? 50.230 39.425 -18.735 1.00 37.54 141 ARG A CA 1
ATOM 1008 C C . ARG A 1 144 ? 49.304 39.351 -17.535 1.00 38.27 141 ARG A C 1
ATOM 1009 O O . ARG A 1 144 ? 48.120 39.675 -17.621 1.00 47.18 141 ARG A O 1
ATOM 1017 N N . ILE A 1 145 ? 49.856 38.912 -16.409 1.00 39.17 142 ILE A N 1
ATOM 1018 C CA . ILE A 1 145 ? 49.090 38.766 -15.182 1.00 33.62 142 ILE A CA 1
ATOM 1019 C C . ILE A 1 145 ? 48.571 40.122 -14.729 1.00 35.73 142 ILE A C 1
ATOM 1020 O O . ILE A 1 145 ? 47.398 40.266 -14.382 1.00 35.36 142 ILE A O 1
ATOM 1025 N N . ILE A 1 146 ? 49.452 41.120 -14.743 1.00 35.94 143 ILE A N 1
ATOM 1026 C CA . ILE A 1 146 ? 49.079 42.470 -14.340 1.00 36.36 143 ILE A CA 1
ATOM 1027 C C . ILE A 1 146 ? 47.960 43.020 -15.231 1.00 38.91 143 ILE A C 1
ATOM 1028 O O . ILE A 1 146 ? 46.973 43.575 -14.742 1.00 31.47 143 ILE A O 1
ATOM 1033 N N . HIS A 1 147 ? 48.089 42.849 -16.542 1.00 39.17 144 HIS A N 1
ATOM 1034 C CA . HIS A 1 147 ? 47.178 43.559 -17.422 1.00 39.11 144 HIS A CA 1
ATOM 1035 C C . HIS A 1 147 ? 45.930 42.770 -17.794 1.00 38.61 144 HIS A C 1
ATOM 1036 O O . HIS A 1 147 ? 44.991 43.333 -18.347 1.00 43.17 144 HIS A O 1
ATOM 1043 N N . SER A 1 148 ? 45.878 41.497 -17.423 1.00 36.23 145 SER A N 1
ATOM 1044 C CA . SER A 1 148 ? 44.658 40.735 -17.636 1.00 39.35 145 SER A CA 1
ATOM 1045 C C . SER A 1 148 ? 43.674 40.989 -16.492 1.00 43.23 145 SER A C 1
ATOM 1046 O O . SER A 1 148 ? 42.517 40.575 -16.535 1.00 50.67 145 SER A O 1
ATOM 1049 N N . GLY A 1 149 ? 44.136 41.677 -15.460 1.00 43.91 146 GLY A N 1
ATOM 1050 C CA . GLY A 1 149 ? 43.254 42.047 -14.374 1.00 42.21 146 GLY A CA 1
ATOM 1051 C C . GLY A 1 149 ? 42.785 43.476 -14.552 1.00 42.30 146 GLY A C 1
ATOM 1052 O O . GLY A 1 149 ? 42.732 43.998 -15.675 1.00 44.23 146 GLY A O 1
ATOM 1053 N N . ASP A 1 150 ? 42.455 44.115 -13.438 1.00 30.78 147 ASP A N 1
ATOM 1054 C CA . ASP A 1 150 ? 42.049 45.509 -13.448 1.00 34.89 147 ASP A CA 1
ATOM 1055 C C . ASP A 1 150 ? 43.215 46.398 -13.035 1.00 35.43 147 ASP A C 1
ATOM 1056 O O . ASP A 1 150 ? 43.456 46.626 -11.851 1.00 37.65 147 ASP A O 1
ATOM 1061 N N . THR A 1 151 ? 43.907 46.929 -14.027 1.00 34.68 148 THR A N 1
ATOM 1062 C CA . THR A 1 151 ? 45.121 47.698 -13.817 1.00 38.11 148 THR A CA 1
ATOM 1063 C C . THR A 1 151 ? 44.845 48.987 -13.059 1.00 37.69 148 THR A C 1
ATOM 1064 O O . THR A 1 151 ? 45.781 49.704 -12.677 1.00 39.46 148 THR A O 1
ATOM 1068 N N . GLN A 1 152 ? 43.568 49.280 -12.827 1.00 28.81 149 GLN A N 1
ATOM 1069 C CA . GLN A 1 152 ? 43.213 50.475 -12.072 1.00 30.94 149 GLN A CA 1
ATOM 1070 C C . GLN A 1 152 ? 42.802 50.178 -10.629 1.00 33.07 149 GLN A C 1
ATOM 1071 O O . GLN A 1 152 ? 42.578 51.107 -9.841 1.00 34.57 149 GLN A O 1
ATOM 1077 N N . ALA A 1 153 ? 42.678 48.890 -10.308 1.00 27.01 150 ALA A N 1
ATOM 1078 C CA . ALA A 1 153 ? 42.281 48.438 -8.969 1.00 35.17 150 ALA A CA 1
ATOM 1079 C C . ALA A 1 153 ? 41.074 49.196 -8.465 1.00 36.05 150 ALA A C 1
ATOM 1080 O O . ALA A 1 153 ? 41.042 49.632 -7.317 1.00 33.20 150 ALA A O 1
ATOM 1082 N N . LEU A 1 154 ? 40.102 49.369 -9.350 1.00 32.69 151 LEU A N 1
ATOM 1083 C CA . LEU A 1 154 ? 38.888 50.117 -9.047 1.00 30.99 151 LEU A CA 1
ATOM 1084 C C . LEU A 1 154 ? 38.089 49.534 -7.896 1.00 32.58 151 LEU A C 1
ATOM 1085 O O . LEU A 1 154 ? 37.491 50.286 -7.126 1.00 34.08 151 LEU A O 1
ATOM 1090 N N . SER A 1 155 ? 38.044 48.204 -7.804 1.00 31.89 152 SER A N 1
ATOM 1091 C CA . SER A 1 155 ? 37.322 47.549 -6.714 1.00 30.95 152 SER A CA 1
ATOM 1092 C C . SER A 1 155 ? 37.955 47.925 -5.375 1.00 30.82 152 SER A C 1
ATOM 1093 O O . SER A 1 155 ? 37.280 48.428 -4.475 1.00 30.85 152 SER A O 1
ATOM 1104 N N . LYS A 1 157 ? 39.916 50.385 -4.790 1.00 34.41 154 LYS A N 1
ATOM 1105 C CA . LYS A 1 157 ? 39.792 51.819 -4.548 1.00 36.55 154 LYS A CA 1
ATOM 1106 C C . LYS A 1 157 ? 38.406 52.162 -4.016 1.00 37.14 154 LYS A C 1
ATOM 1107 O O . LYS A 1 157 ? 38.265 53.037 -3.177 1.00 39.78 154 LYS A O 1
ATOM 1113 N N . TYR A 1 158 ? 37.381 51.458 -4.474 1.00 25.67 155 TYR A N 1
ATOM 1114 C CA . TYR A 1 158 ? 36.049 51.737 -3.973 1.00 27.77 155 TYR A CA 1
ATOM 1115 C C . TYR A 1 158 ? 35.918 51.262 -2.508 1.00 31.49 155 TYR A C 1
ATOM 1116 O O . TYR A 1 158 ? 35.303 51.920 -1.671 1.00 31.50 155 TYR A O 1
ATOM 1125 N N . PHE A 1 159 ? 36.494 50.094 -2.246 1.00 28.74 156 PHE A N 1
ATOM 1126 C CA . PHE A 1 159 ? 36.602 49.511 -0.929 1.00 29.04 156 PHE A CA 1
ATOM 1127 C C . PHE A 1 159 ? 37.261 50.520 -0.008 1.00 34.18 156 PHE A C 1
ATOM 1128 O O . PHE A 1 159 ? 36.762 50.800 1.081 1.00 38.07 156 PHE A O 1
ATOM 1136 N N . ARG A 1 160 ? 38.363 51.097 -0.476 1.00 30.19 157 ARG A N 1
ATOM 1137 C CA . ARG A 1 160 ? 39.070 52.104 0.295 1.00 32.01 157 ARG A CA 1
ATOM 1138 C C . ARG A 1 160 ? 38.154 53.285 0.589 1.00 32.81 157 ARG A C 1
ATOM 1139 O O . ARG A 1 160 ? 38.052 53.729 1.720 1.00 29.87 157 ARG A O 1
ATOM 1147 N N . ASP A 1 161 ? 37.487 53.797 -0.434 1.00 31.43 158 ASP A N 1
ATOM 1148 C CA . ASP A 1 161 ? 36.571 54.913 -0.242 1.00 27.31 158 ASP A CA 1
ATOM 1149 C C . ASP A 1 161 ? 35.469 54.564 0.757 1.00 31.87 158 ASP A C 1
ATOM 1150 O O . ASP A 1 161 ? 35.086 55.392 1.587 1.00 34.25 158 ASP A O 1
ATOM 1155 N N . GLN A 1 162 ? 34.950 53.342 0.678 1.00 25.63 159 GLN A N 1
ATOM 1156 C CA . GLN A 1 162 ? 33.832 52.968 1.527 1.00 29.49 159 GLN A CA 1
ATOM 1157 C C . GLN A 1 162 ? 34.218 52.921 3.004 1.00 33.18 159 GLN A C 1
ATOM 1158 O O . GLN A 1 162 ? 33.451 53.317 3.871 1.00 31.91 159 GLN A O 1
ATOM 1164 N N . TRP A 1 163 ? 35.412 52.416 3.275 1.00 30.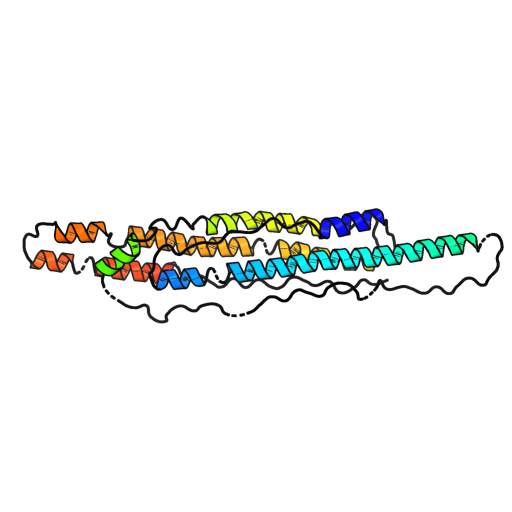56 160 TRP A N 1
ATOM 1165 C CA . TRP A 1 163 ? 35.878 52.301 4.630 1.00 29.51 160 TRP A CA 1
ATOM 1166 C C . TRP A 1 163 ? 36.201 53.679 5.160 1.00 36.70 160 TRP A C 1
ATOM 1167 O O . TRP A 1 163 ? 35.796 54.031 6.274 1.00 37.39 160 TRP A O 1
ATOM 1178 N N . ARG A 1 164 ? 36.894 54.471 4.356 1.00 32.71 161 ARG A N 1
ATOM 1179 C CA . ARG A 1 164 ? 37.225 55.827 4.760 1.00 36.02 161 ARG A CA 1
ATOM 1180 C C . ARG A 1 164 ? 35.973 56.586 5.175 1.00 39.38 161 ARG A C 1
ATOM 1181 O O . ARG A 1 164 ? 35.964 57.296 6.179 1.00 40.79 161 ARG A O 1
ATOM 1189 N N . ASP A 1 165 ? 34.902 56.404 4.418 1.00 34.80 162 ASP A N 1
ATOM 1190 C CA . ASP A 1 165 ? 33.711 57.199 4.647 1.00 34.20 162 ASP A CA 1
ATOM 1191 C C . ASP A 1 165 ? 32.841 56.654 5.734 1.00 33.32 162 ASP A C 1
ATOM 1192 O O . ASP A 1 165 ? 31.911 57.325 6.183 1.00 36.67 162 ASP A O 1
ATOM 1197 N N . TYR A 1 166 ? 33.143 55.437 6.162 1.00 30.38 163 TYR A N 1
ATOM 1198 C CA . TYR A 1 166 ? 32.386 54.813 7.231 1.00 28.54 163 TYR A CA 1
ATOM 1199 C C . TYR A 1 166 ? 32.851 55.343 8.583 1.00 32.70 163 TYR A C 1
ATOM 1200 O O . TYR A 1 166 ? 32.143 55.234 9.577 1.00 33.85 163 TYR A O 1
ATOM 1209 N N . GLN A 1 167 ? 34.055 55.906 8.601 1.00 33.46 164 GLN A N 1
ATOM 1210 C CA . GLN A 1 167 ? 34.631 56.416 9.823 1.00 35.68 164 GLN A CA 1
ATOM 1211 C C . GLN A 1 167 ? 33.679 57.430 10.419 1.00 38.23 164 GLN A C 1
ATOM 1212 O O . GLN A 1 167 ? 33.332 57.354 11.593 1.00 46.29 164 GLN A O 1
ATOM 1218 N N . SER A 1 168 ? 33.220 58.360 9.593 1.00 39.76 165 SER A N 1
ATOM 1219 C CA . SER A 1 168 ? 32.330 59.393 10.089 1.00 38.63 165 SER A CA 1
ATOM 1220 C C . SER A 1 168 ? 30.982 58.791 10.507 1.00 36.42 165 SER A C 1
ATOM 1221 O O . SER A 1 168 ? 30.308 59.320 11.377 1.00 37.99 165 SER A O 1
ATOM 1224 N N . THR A 1 169 ? 30.592 57.680 9.891 1.00 37.80 166 THR A N 1
ATOM 1225 C CA . THR A 1 169 ? 29.370 57.004 10.297 1.00 29.29 166 THR A CA 1
ATOM 1226 C C . THR A 1 169 ? 29.468 56.506 11.724 1.00 31.67 166 THR A C 1
ATOM 1227 O O . THR A 1 169 ? 28.561 56.713 12.529 1.00 35.74 166 THR A O 1
ATOM 1231 N N . LEU A 1 170 ? 30.569 55.824 12.023 1.00 26.74 167 LEU A N 1
ATOM 1232 C CA . LEU A 1 170 ? 30.760 55.247 13.339 1.00 30.97 167 LEU A CA 1
ATOM 1233 C C . LEU A 1 170 ? 30.958 56.326 14.399 1.00 34.01 167 LEU A C 1
ATOM 1234 O O . LEU A 1 170 ? 30.448 56.200 15.499 1.00 37.13 167 LEU A O 1
ATOM 1239 N N . GLU A 1 171 ? 31.672 57.394 14.068 1.00 33.63 168 GLU A N 1
ATOM 1240 C CA . GLU A 1 171 ? 31.779 58.523 14.988 1.00 33.62 168 GLU A CA 1
ATOM 1241 C C . GLU A 1 171 ? 30.397 59.080 15.288 1.00 36.17 168 GLU A C 1
ATOM 1242 O O . GLU A 1 171 ? 30.060 59.367 16.439 1.00 42.14 168 GLU A O 1
ATOM 1248 N N . GLY A 1 172 ? 29.590 59.219 14.241 1.00 34.84 169 GLY A N 1
ATOM 1249 C CA . GLY A 1 172 ? 28.221 59.673 14.397 1.00 33.83 169 GLY A CA 1
ATOM 1250 C C . GLY A 1 172 ? 27.429 58.698 15.243 1.00 39.31 169 GLY A C 1
ATOM 1251 O O . GLY A 1 172 ? 26.661 59.083 16.129 1.00 41.17 169 GLY A O 1
ATOM 1252 N N . HIS A 1 173 ? 27.633 57.417 14.972 1.00 33.07 170 HIS A N 1
ATOM 1253 C CA . HIS A 1 173 ? 26.900 56.390 15.670 1.00 30.96 170 HIS A CA 1
ATOM 1254 C C . HIS A 1 173 ? 27.217 56.428 17.166 1.00 31.17 170 HIS A C 1
ATOM 1255 O O . HIS A 1 173 ? 26.351 56.172 17.983 1.00 31.21 170 HIS A O 1
ATOM 1262 N N . GLY A 1 174 ? 28.462 56.749 17.507 1.00 30.08 171 GLY A N 1
ATOM 1263 C CA . GLY A 1 174 ? 28.878 56.838 18.895 1.00 36.59 171 GLY A CA 1
ATOM 1264 C C . GLY A 1 174 ? 28.065 57.861 19.662 1.00 38.29 171 GLY A C 1
ATOM 1265 O O . GLY A 1 174 ? 27.808 57.688 20.843 1.00 48.83 171 GLY A O 1
ATOM 1266 N N . ARG A 1 175 ? 27.632 58.917 18.981 1.00 40.11 172 ARG A N 1
ATOM 1267 C CA . ARG A 1 175 ? 26.969 60.025 19.662 1.00 38.29 172 ARG A CA 1
ATOM 1268 C C . ARG A 1 175 ? 25.586 59.646 20.171 1.00 39.15 172 ARG A C 1
ATOM 1269 O O . ARG A 1 175 ? 25.031 60.347 21.008 1.00 41.17 172 ARG A O 1
ATOM 1277 N N . HIS A 1 176 ? 25.028 58.537 19.682 1.00 44.86 173 HIS A N 1
ATOM 1278 C CA . HIS A 1 176 ? 23.741 58.060 20.204 1.00 42.42 173 HIS A CA 1
ATOM 1279 C C . HIS A 1 176 ? 23.871 57.655 21.668 1.00 43.77 173 HIS A C 1
ATOM 1280 O O . HIS A 1 176 ? 22.873 57.546 22.377 1.00 43.81 173 HIS A O 1
ATOM 1287 N N . PHE A 1 177 ? 25.105 57.428 22.109 1.00 36.63 174 PHE A N 1
ATOM 1288 C CA . PHE A 1 177 ? 25.359 56.856 23.417 1.00 37.77 174 PHE A CA 1
ATOM 1289 C C . PHE A 1 177 ? 25.929 57.888 24.365 1.00 45.56 174 PHE A C 1
ATOM 1290 O O . PHE A 1 177 ? 25.843 57.727 25.576 1.00 49.96 174 PHE A O 1
ATOM 1298 N N . ALA A 1 178 ? 26.495 58.957 23.814 1.00 42.17 175 ALA A N 1
ATOM 1299 C CA . ALA A 1 178 ? 27.317 59.861 24.611 1.00 38.32 175 ALA A CA 1
ATOM 1300 C C . ALA A 1 178 ? 26.549 60.611 25.700 1.00 39.81 175 ALA A C 1
ATOM 1301 O O . ALA A 1 178 ? 27.110 60.943 26.730 1.00 43.19 175 ALA A O 1
ATOM 1303 N N . ASN A 1 179 ? 25.276 60.885 25.461 1.00 41.39 176 ASN A N 1
ATOM 1304 C CA . ASN A 1 179 ? 24.494 61.728 26.341 1.00 41.02 176 ASN A CA 1
ATOM 1305 C C . ASN A 1 179 ? 23.733 60.892 27.363 1.00 44.59 176 ASN A C 1
ATOM 1306 O O . ASN A 1 179 ? 23.097 59.919 27.006 1.00 49.27 176 ASN A O 1
ATOM 1311 N N . PRO A 1 180 ? 23.811 61.265 28.644 1.00 36.89 177 PRO A N 1
ATOM 1312 C CA . PRO A 1 180 ? 23.017 60.596 29.674 1.00 41.28 177 PRO A CA 1
ATOM 1313 C C . PRO A 1 180 ? 21.526 60.857 29.524 1.00 39.37 177 PRO A C 1
ATOM 1314 O O . PRO A 1 180 ? 21.168 61.946 29.112 1.00 43.56 177 PRO A O 1
ATOM 1318 N N . ALA A 1 181 ? 20.684 59.898 29.898 1.00 41.61 178 ALA A N 1
ATOM 1319 C CA . ALA A 1 181 ? 19.239 60.099 29.929 1.00 40.69 178 ALA A CA 1
ATOM 1320 C C . ALA A 1 181 ? 18.845 61.332 30.740 1.00 52.17 178 ALA A C 1
ATOM 1321 O O . ALA A 1 181 ? 19.485 61.671 31.742 1.00 58.99 178 ALA A O 1
ATOM 1323 N N . GLU A 1 182 ? 17.772 61.985 30.307 1.00 55.96 179 GLU A N 1
ATOM 1324 C CA . GLU A 1 182 ? 17.268 63.174 30.978 1.00 56.97 179 GLU A CA 1
ATOM 1325 C C . GLU A 1 182 ? 16.555 62.827 32.284 1.00 54.08 179 GLU A C 1
ATOM 1326 O O . GLU A 1 182 ? 15.852 61.820 32.374 1.00 56.46 179 GLU A O 1
ATOM 1332 N N . GLY A 1 183 ? 16.744 63.664 33.296 1.00 49.86 180 GLY A N 1
ATOM 1333 C CA . GLY A 1 183 ? 16.079 63.478 34.576 1.00 47.91 180 GLY A CA 1
ATOM 1334 C C . GLY A 1 183 ? 16.491 62.240 35.354 1.00 49.40 180 GLY A C 1
ATOM 1335 O O . GLY A 1 183 ? 15.838 61.857 36.325 1.00 56.98 180 GLY A O 1
ATOM 1336 N N . TRP A 1 184 ? 17.572 61.598 34.936 1.00 45.98 181 TRP A N 1
ATOM 1337 C CA . TRP A 1 184 ? 18.061 60.441 35.664 1.00 39.15 181 TRP A CA 1
ATOM 1338 C C . TRP A 1 184 ? 19.285 60.844 36.482 1.00 40.17 181 TRP A C 1
ATOM 1339 O O . TRP A 1 184 ? 20.235 61.430 35.965 1.00 43.24 181 TRP A O 1
ATOM 1350 N N . ALA A 1 185 ? 19.245 60.556 37.773 1.00 38.08 182 ALA A N 1
ATOM 1351 C CA . ALA A 1 185 ? 20.357 60.894 38.645 1.00 41.18 182 ALA A CA 1
ATOM 1352 C C . ALA A 1 185 ? 20.522 59.825 39.701 1.00 41.98 182 ALA A C 1
ATOM 1353 O O . ALA A 1 185 ? 19.581 59.098 40.027 1.00 37.99 182 ALA A O 1
ATOM 1355 N N . GLY A 1 186 ? 21.731 59.733 40.234 1.00 44.93 183 GLY A N 1
ATOM 1356 C CA . GLY A 1 186 ? 22.008 58.801 41.303 1.00 44.32 183 GLY A CA 1
ATOM 1357 C C . GLY A 1 186 ? 23.062 57.833 40.836 1.00 44.26 183 GLY A C 1
ATOM 1358 O O . GLY A 1 186 ? 23.627 57.996 39.759 1.00 47.75 183 GLY A O 1
ATOM 1359 N N . ALA A 1 187 ? 23.316 56.821 41.652 1.00 43.26 184 ALA A N 1
ATOM 1360 C CA . ALA A 1 187 ? 24.401 55.885 41.407 1.00 42.52 184 ALA A CA 1
ATOM 1361 C C . ALA A 1 187 ? 24.222 55.177 40.083 1.00 39.36 184 ALA A C 1
ATOM 1362 O O . ALA A 1 187 ? 25.146 55.122 39.283 1.00 39.46 184 ALA A O 1
ATOM 1364 N N . ALA A 1 188 ? 23.031 54.628 39.866 1.00 38.77 185 ALA A N 1
ATOM 1365 C CA . ALA A 1 188 ? 22.752 53.874 38.648 1.00 38.57 185 ALA A CA 1
ATOM 1366 C C . ALA A 1 188 ? 22.924 54.771 37.440 1.00 35.17 185 ALA A C 1
ATOM 1367 O O . ALA A 1 188 ? 23.611 54.405 36.489 1.00 41.25 185 ALA A O 1
ATOM 1369 N N . ALA A 1 189 ? 22.324 55.958 37.498 1.00 39.95 186 ALA A N 1
ATOM 1370 C CA . ALA A 1 189 ? 22.451 56.934 36.414 1.00 33.42 186 ALA A CA 1
ATOM 1371 C C . ALA A 1 189 ? 23.912 57.220 36.117 1.00 35.95 186 ALA A C 1
ATOM 1372 O O . ALA A 1 189 ? 24.301 57.240 34.958 1.00 38.67 186 ALA A O 1
ATOM 1374 N N . GLU A 1 190 ? 24.733 57.410 37.146 1.00 33.54 187 GLU A N 1
ATOM 1375 C CA . GLU A 1 190 ? 26.143 57.692 36.899 1.00 38.57 187 GLU A CA 1
ATOM 1376 C C . GLU A 1 190 ? 26.872 56.487 36.317 1.00 40.96 187 GLU A C 1
ATOM 1377 O O . GLU A 1 190 ? 27.694 56.640 35.417 1.00 42.06 187 GLU A O 1
ATOM 1383 N N . THR A 1 191 ? 26.565 55.294 36.818 1.00 33.10 188 THR A N 1
ATOM 1384 C CA . THR A 1 191 ? 27.194 54.075 36.326 1.00 32.68 188 THR A CA 1
ATOM 1385 C C . THR A 1 191 ? 26.853 53.868 34.856 1.00 41.68 188 THR A C 1
ATOM 1386 O O . THR A 1 191 ? 27.710 53.531 34.037 1.00 41.88 188 THR A O 1
ATOM 1390 N N . CYS A 1 192 ? 25.589 54.084 34.531 1.00 38.81 189 CYS A N 1
ATOM 1391 C CA . CYS A 1 192 ? 25.114 53.857 33.185 1.00 40.16 189 CYS A CA 1
ATOM 1392 C C . CYS A 1 192 ? 25.699 54.893 32.226 1.00 42.69 189 CYS A C 1
ATOM 1393 O O . CYS A 1 192 ? 26.121 54.551 31.114 1.00 36.87 189 CYS A O 1
ATOM 1396 N N . ALA A 1 193 ? 25.737 56.149 32.668 1.00 35.69 190 ALA A N 1
ATOM 1397 C CA . ALA A 1 193 ? 26.357 57.216 31.893 1.00 34.75 190 ALA A CA 1
ATOM 1398 C C . ALA A 1 193 ? 27.813 56.875 31.591 1.00 37.07 190 ALA A C 1
ATOM 1399 O O . ALA A 1 193 ? 28.317 57.120 30.493 1.00 44.00 190 ALA A O 1
ATOM 1401 N N . GLU A 1 194 ? 28.477 56.286 32.570 1.00 32.39 191 GLU A N 1
ATOM 1402 C CA . GLU A 1 194 ? 29.859 55.863 32.412 1.00 36.12 191 GLU A CA 1
ATOM 1403 C C . GLU A 1 194 ? 29.989 54.758 31.355 1.00 38.76 191 GLU A C 1
ATOM 1404 O O . GLU A 1 194 ? 30.903 54.772 30.526 1.00 40.28 191 GLU A O 1
ATOM 1410 N N . ALA A 1 195 ? 29.057 53.812 31.383 1.00 35.76 192 ALA A N 1
ATOM 1411 C CA . ALA A 1 195 ? 29.077 52.687 30.469 1.00 35.38 192 ALA A CA 1
ATOM 1412 C C . ALA A 1 195 ? 28.861 53.217 29.064 1.00 41.67 192 ALA A C 1
ATOM 1413 O O . ALA A 1 195 ? 29.521 52.804 28.103 1.00 39.80 192 ALA A O 1
ATOM 1415 N N . GLN A 1 196 ? 27.948 54.172 28.970 1.00 37.74 193 GLN A N 1
ATOM 1416 C CA . GLN A 1 196 ? 27.630 54.794 27.709 1.00 31.27 193 GLN A CA 1
ATOM 1417 C C . GLN A 1 196 ? 28.822 55.558 27.174 1.00 36.40 193 GLN A C 1
ATOM 1418 O O . GLN A 1 196 ? 29.114 55.510 25.983 1.00 42.50 193 GLN A O 1
ATOM 1424 N N . ARG A 1 197 ? 29.516 56.265 28.052 1.00 34.53 194 ARG A N 1
ATOM 1425 C CA . ARG A 1 197 ? 30.694 56.998 27.630 1.00 37.79 194 ARG A CA 1
ATOM 1426 C C . ARG A 1 197 ? 31.733 56.038 27.060 1.00 37.17 194 ARG A C 1
ATOM 1427 O O . ARG A 1 197 ? 32.408 56.346 26.087 1.00 40.69 194 ARG A O 1
ATOM 1435 N N . ARG A 1 198 ? 31.845 54.863 27.662 1.00 38.32 195 ARG A N 1
ATOM 1436 C CA . ARG A 1 198 ? 32.793 53.877 27.178 1.00 34.58 195 ARG A CA 1
ATOM 1437 C C . ARG A 1 198 ? 32.408 53.415 25.792 1.00 34.16 195 ARG A C 1
ATOM 1438 O O . ARG A 1 198 ? 33.256 53.349 24.904 1.00 40.74 195 ARG A O 1
ATOM 1446 N N . LEU A 1 199 ? 31.128 53.102 25.613 1.00 30.93 196 LEU A N 1
ATOM 1447 C CA . LEU A 1 199 ? 30.652 52.539 24.363 1.00 32.18 196 LEU A CA 1
ATOM 1448 C C . LEU A 1 199 ? 30.702 53.592 23.269 1.00 41.75 196 LEU A C 1
ATOM 1449 O O . LEU A 1 199 ? 31.137 53.325 22.142 1.00 40.15 196 LEU A O 1
ATOM 1454 N N . SER A 1 200 ? 30.268 54.797 23.625 1.00 36.60 197 SER A N 1
ATOM 1455 C CA . SER A 1 200 ? 30.346 55.950 22.739 1.00 36.62 197 SER A CA 1
ATOM 1456 C C . SER A 1 200 ? 31.784 56.239 22.296 1.00 41.67 197 SER A C 1
ATOM 1457 O O . SER A 1 200 ? 32.050 56.496 21.133 1.00 41.32 197 SER A O 1
ATOM 1460 N N . THR A 1 201 ? 32.718 56.188 23.230 1.00 41.41 198 THR A N 1
ATOM 1461 C CA . THR A 1 201 ? 34.102 56.462 22.905 1.00 31.75 198 THR A CA 1
ATOM 1462 C C . THR A 1 201 ? 34.676 55.355 22.039 1.00 37.97 198 THR A C 1
ATOM 1463 O O . THR A 1 201 ? 35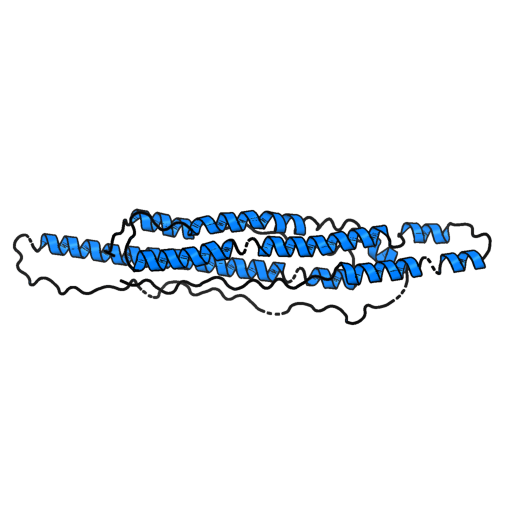.526 55.591 21.186 1.00 38.50 198 THR A O 1
ATOM 1467 N N . TRP A 1 202 ? 34.189 54.141 22.255 1.00 33.50 199 TRP A N 1
ATOM 1468 C CA . TRP A 1 202 ? 34.707 52.998 21.541 1.00 35.37 199 TRP A CA 1
ATOM 1469 C C . TRP A 1 202 ? 34.267 53.050 20.072 1.00 35.14 199 TRP A C 1
ATOM 1470 O O . TRP A 1 202 ? 35.032 52.733 19.172 1.00 32.10 199 TRP A O 1
ATOM 1481 N N . TRP A 1 203 ? 33.031 53.465 19.847 1.00 32.77 200 TRP A N 1
ATOM 1482 C CA . TRP A 1 203 ? 32.533 53.623 18.498 1.00 35.71 200 TRP A CA 1
ATOM 1483 C C . TRP A 1 203 ? 33.396 54.619 17.734 1.00 39.06 200 TRP A C 1
ATOM 1484 O O . TRP A 1 203 ? 33.740 54.382 16.583 1.00 40.83 200 TRP A O 1
ATOM 1495 N N . ALA A 1 204 ? 33.769 55.713 18.383 1.00 35.45 201 ALA A N 1
ATOM 1496 C CA . ALA A 1 204 ? 34.660 56.676 17.765 1.00 33.52 201 ALA A CA 1
ATOM 1497 C C . ALA A 1 204 ? 36.011 56.039 17.450 1.00 38.48 201 ALA A C 1
ATOM 1498 O O . ALA A 1 204 ? 36.607 56.332 16.417 1.00 40.67 201 ALA A O 1
ATOM 1500 N N . ASP A 1 205 ? 36.493 55.169 18.330 1.00 35.68 202 ASP A N 1
ATOM 1501 C CA . ASP A 1 205 ? 37.729 54.432 18.048 1.00 41.19 202 ASP A CA 1
ATOM 1502 C C . ASP A 1 205 ? 37.528 53.508 16.853 1.00 40.65 202 ASP A C 1
ATOM 1503 O O . ASP A 1 205 ? 38.407 53.374 16.006 1.00 44.43 202 ASP A O 1
ATOM 1516 N N . GLY A 1 207 ? 35.556 54.058 14.423 1.00 36.11 204 GLY A N 1
ATOM 1517 C CA . GLY A 1 207 ? 35.624 54.969 13.290 1.00 32.67 204 GLY A CA 1
ATOM 1518 C C . GLY A 1 207 ? 37.073 55.211 12.890 1.00 39.23 204 GLY A C 1
ATOM 1519 O O . GLY A 1 207 ? 37.425 55.148 11.726 1.00 46.77 204 GLY A O 1
ATOM 1520 N N . ALA A 1 208 ? 37.929 55.468 13.865 1.00 39.45 205 ALA A N 1
ATOM 1521 C CA . ALA A 1 208 ? 39.334 55.716 13.579 1.00 38.56 205 ALA A CA 1
ATOM 1522 C C . ALA A 1 208 ? 39.990 54.504 12.944 1.00 36.27 205 ALA A C 1
ATOM 1523 O O . ALA A 1 208 ? 40.911 54.661 12.133 1.00 35.94 205 ALA A O 1
ATOM 1525 N N . GLU A 1 209 ? 39.537 53.308 13.335 1.00 31.26 206 GLU A N 1
ATOM 1526 C CA . GLU A 1 209 ? 40.044 52.069 12.743 1.00 35.01 206 GLU A CA 1
ATOM 1527 C C . GLU A 1 209 ? 39.597 51.975 11.289 1.00 37.25 206 GLU A C 1
ATOM 1528 O O . GLU A 1 209 ? 40.328 51.481 10.446 1.00 39.13 206 GLU A O 1
ATOM 1534 N N . CYS A 1 210 ? 38.391 52.448 11.012 1.00 30.26 207 CYS A N 1
ATOM 1535 C CA . CYS A 1 210 ? 37.921 52.576 9.648 1.00 31.03 207 CYS A CA 1
ATOM 1536 C C . CYS A 1 210 ? 38.904 53.433 8.863 1.00 35.46 207 CYS A C 1
ATOM 1537 O O . CYS A 1 210 ? 39.270 53.089 7.747 1.00 32.14 207 CYS A O 1
ATOM 1540 N N . GLY A 1 211 ? 39.358 54.524 9.476 1.00 32.13 208 GLY A N 1
ATOM 1541 C CA . GLY A 1 211 ? 40.339 55.398 8.865 1.00 29.86 208 GLY A CA 1
ATOM 1542 C C . GLY A 1 211 ? 41.635 54.645 8.594 1.00 36.58 208 GLY A C 1
ATOM 1543 O O . GLY A 1 211 ? 42.230 54.768 7.524 1.00 45.54 208 GLY A O 1
ATOM 1544 N N . ARG A 1 212 ? 42.059 53.841 9.559 1.00 35.74 209 ARG A N 1
ATOM 1545 C CA . ARG A 1 212 ? 43.304 53.103 9.426 1.00 38.59 209 ARG A CA 1
ATOM 1546 C C . ARG A 1 212 ? 43.220 52.045 8.323 1.00 34.34 209 ARG A C 1
ATOM 1547 O O . ARG A 1 212 ? 44.198 51.814 7.615 1.00 34.25 209 ARG A O 1
ATOM 1555 N N . LEU A 1 213 ? 42.068 51.399 8.172 1.00 29.51 210 LEU A N 1
ATOM 1556 C CA . LEU A 1 213 ? 41.945 50.382 7.132 1.00 36.98 210 LEU A CA 1
ATOM 1557 C C . LEU A 1 213 ? 42.014 51.068 5.759 1.00 35.38 210 LEU A C 1
ATOM 1558 O O . LEU A 1 213 ? 42.701 50.604 4.853 1.00 35.17 210 LEU A O 1
ATOM 1563 N N . ALA A 1 214 ? 41.342 52.207 5.636 1.00 29.98 211 ALA A N 1
ATOM 1564 C CA . ALA A 1 214 ? 41.393 52.973 4.412 1.00 33.24 211 ALA A CA 1
ATOM 1565 C C . ALA A 1 214 ? 42.826 53.397 4.084 1.00 37.14 211 ALA A C 1
ATOM 1566 O O . ALA A 1 214 ? 43.236 53.350 2.933 1.00 40.46 211 ALA A O 1
ATOM 1568 N N . GLN A 1 215 ? 43.599 53.794 5.087 1.00 41.54 212 GLN A N 1
ATOM 1569 C CA . GLN A 1 215 ? 44.980 54.189 4.829 1.00 41.60 212 GLN A CA 1
ATOM 1570 C C . GLN A 1 215 ? 45.775 52.991 4.327 1.00 40.58 212 GLN A C 1
ATOM 1571 O O . GLN A 1 215 ? 46.567 53.112 3.391 1.00 41.79 212 GLN A O 1
ATOM 1577 N N . GLU A 1 216 ? 45.551 51.832 4.939 1.00 29.53 213 GLU A N 1
ATOM 1578 C CA . GLU A 1 216 ? 46.220 50.616 4.507 1.00 33.97 213 GLU A CA 1
ATOM 1579 C C . GLU A 1 216 ? 45.842 50.293 3.059 1.00 38.55 213 GLU A C 1
ATOM 1580 O O . GLU A 1 216 ? 46.703 49.966 2.246 1.00 38.15 213 GLU A O 1
ATOM 1586 N N . ALA A 1 217 ? 44.558 50.413 2.734 1.00 35.22 214 ALA A N 1
ATOM 1587 C CA . ALA A 1 217 ? 44.091 50.164 1.374 1.00 34.22 214 ALA A CA 1
ATOM 1588 C C . ALA A 1 217 ? 44.686 51.191 0.406 1.00 37.39 214 ALA A C 1
ATOM 1589 O O . ALA A 1 217 ? 45.090 50.846 -0.705 1.00 36.36 214 ALA A O 1
ATOM 1591 N N . THR A 1 218 ? 44.738 52.448 0.838 1.00 32.02 215 THR A N 1
ATOM 1592 C CA . THR A 1 218 ? 45.361 53.502 0.051 1.00 28.80 215 THR A CA 1
ATOM 1593 C C . THR A 1 218 ? 46.812 53.158 -0.246 1.00 32.55 215 THR A C 1
ATOM 1594 O O . THR A 1 218 ? 47.296 53.309 -1.365 1.00 38.38 215 THR A O 1
ATOM 1598 N N . THR A 1 219 ? 47.507 52.686 0.771 1.00 36.33 216 THR A N 1
ATOM 1599 C CA . THR A 1 219 ? 48.894 52.289 0.616 1.00 38.60 216 THR A CA 1
ATOM 1600 C C . THR A 1 219 ? 49.023 51.216 -0.461 1.00 41.32 216 THR A C 1
ATOM 1601 O O . THR A 1 219 ? 49.917 51.268 -1.299 1.00 45.81 216 THR A O 1
ATOM 1605 N N . PHE A 1 220 ? 48.088 50.273 -0.452 1.00 33.99 217 PHE A N 1
ATOM 1606 C CA . PHE A 1 220 ? 48.057 49.199 -1.427 1.00 35.85 217 PHE A CA 1
ATOM 1607 C C . PHE A 1 220 ? 47.753 49.710 -2.850 1.00 36.52 217 PHE A C 1
ATOM 1608 O O . PHE A 1 220 ? 48.520 49.457 -3.770 1.00 38.64 217 PHE A O 1
ATOM 1616 N N . VAL A 1 221 ? 46.655 50.442 -3.034 1.00 29.72 218 VAL A N 1
ATOM 1617 C CA . VAL A 1 221 ? 46.309 50.873 -4.373 1.00 32.67 218 VAL A CA 1
ATOM 1618 C C . VAL A 1 221 ? 47.338 51.856 -4.931 1.00 38.61 218 VAL A C 1
ATOM 1619 O O . VAL A 1 221 ? 47.632 51.827 -6.128 1.00 41.70 218 VAL A O 1
ATOM 1623 N N . ASP A 1 222 ? 47.917 52.693 -4.079 1.00 33.67 219 ASP A N 1
ATOM 1624 C CA . ASP A 1 222 ? 48.991 53.561 -4.547 1.00 37.64 219 ASP A CA 1
ATOM 1625 C C . ASP A 1 222 ? 50.145 52.727 -5.077 1.00 38.68 219 ASP A C 1
ATOM 1626 O O . ASP A 1 222 ? 50.696 53.021 -6.141 1.00 41.94 219 ASP A O 1
ATOM 1631 N N . ALA A 1 223 ? 50.504 51.684 -4.340 1.00 36.16 220 ALA A N 1
ATOM 1632 C CA . ALA A 1 223 ? 51.606 50.822 -4.750 1.00 38.59 220 ALA A CA 1
ATOM 1633 C C . ALA A 1 223 ? 51.267 50.096 -6.042 1.00 41.19 220 ALA A C 1
ATOM 1634 O O . ALA A 1 223 ? 52.132 49.850 -6.878 1.00 43.46 220 ALA A O 1
ATOM 1636 N N . HIS A 1 224 ? 49.997 49.760 -6.205 1.00 33.86 221 HIS A N 1
ATOM 1637 C CA . HIS A 1 224 ? 49.585 49.033 -7.377 1.00 34.47 221 HIS A CA 1
ATOM 1638 C C . HIS A 1 224 ? 49.594 49.948 -8.608 1.00 41.26 221 HIS A C 1
ATOM 1639 O O . HIS A 1 224 ? 50.019 49.534 -9.683 1.00 40.82 221 HIS A O 1
ATOM 1646 N N . ASP A 1 225 ? 49.108 51.178 -8.430 1.00 37.94 222 ASP A N 1
ATOM 1647 C CA . ASP A 1 225 ? 49.207 52.232 -9.434 1.00 35.96 222 ASP A CA 1
ATOM 1648 C C . ASP A 1 225 ? 50.642 52.363 -9.932 1.00 41.84 222 ASP A C 1
ATOM 1649 O O . ASP A 1 225 ? 50.904 52.368 -11.139 1.00 41.14 222 ASP A O 1
ATOM 1654 N N . LYS A 1 226 ? 51.569 52.464 -8.991 1.00 38.70 223 LYS A N 1
ATOM 1655 C CA . LYS A 1 226 ? 52.984 52.602 -9.320 1.00 35.00 223 LYS A CA 1
ATOM 1656 C C . LYS A 1 226 ? 53.503 51.352 -10.039 1.00 41.32 223 LYS A C 1
ATOM 1657 O O . LYS A 1 226 ? 54.369 51.442 -10.911 1.00 46.42 223 LYS A O 1
ATOM 1663 N N . LEU A 1 227 ? 52.965 50.189 -9.681 1.00 35.50 224 LEU A N 1
ATOM 1664 C CA . LEU A 1 227 ? 53.386 48.945 -10.307 1.00 31.47 224 LEU A CA 1
ATOM 1665 C C . LEU A 1 227 ? 52.961 48.961 -11.773 1.00 38.39 224 LEU A C 1
ATOM 1666 O O . LEU A 1 227 ? 53.744 48.675 -12.672 1.00 44.04 224 LEU A O 1
ATOM 1671 N N . VAL A 1 228 ? 51.712 49.327 -12.010 1.00 34.11 225 VAL A N 1
ATOM 1672 C CA . VAL A 1 228 ? 51.191 49.388 -13.360 1.00 36.45 225 VAL A CA 1
ATOM 1673 C C . VAL A 1 228 ? 51.965 50.411 -14.201 1.00 33.01 225 VAL A C 1
ATOM 1674 O O . VAL A 1 228 ? 52.271 50.168 -15.364 1.00 34.79 225 VAL A O 1
ATOM 1678 N N . ALA A 1 229 ? 52.313 51.530 -13.581 1.00 34.06 226 ALA A N 1
ATOM 1679 C CA . ALA A 1 229 ? 53.055 52.605 -14.229 1.00 31.91 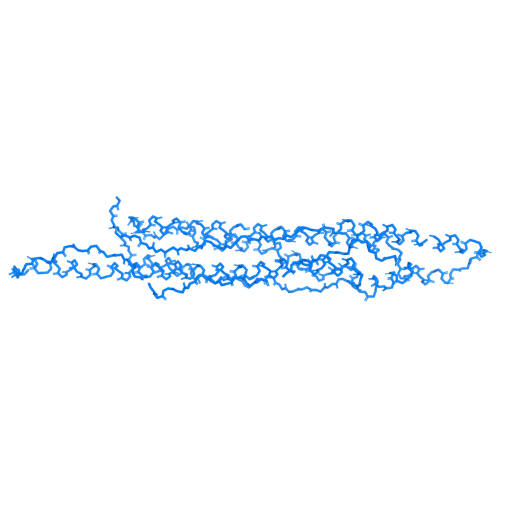226 ALA A CA 1
ATOM 1680 C C . ALA A 1 229 ? 54.491 52.232 -14.585 1.00 39.00 226 ALA A C 1
ATOM 1681 O O . ALA A 1 229 ? 54.970 52.576 -15.661 1.00 46.93 226 ALA A O 1
ATOM 1683 N N . ASN A 1 230 ? 55.186 51.541 -13.689 1.00 37.38 227 ASN A N 1
ATOM 1684 C CA . ASN A 1 230 ? 56.593 51.258 -13.930 1.00 31.64 227 ASN A CA 1
ATOM 1685 C C . ASN A 1 230 ? 56.883 49.874 -14.478 1.00 31.94 227 ASN A C 1
ATOM 1686 O O . ASN A 1 230 ? 57.998 49.613 -14.913 1.00 36.99 227 ASN A O 1
ATOM 1691 N N . HIS A 1 231 ? 55.916 48.969 -14.427 1.00 36.05 228 HIS A N 1
ATOM 1692 C CA . HIS A 1 231 ? 56.179 47.622 -14.913 1.00 36.72 228 HIS A CA 1
ATOM 1693 C C . HIS A 1 231 ? 55.983 47.590 -16.415 1.00 37.95 228 HIS A C 1
ATOM 1694 O O . HIS A 1 231 ? 55.167 48.333 -16.946 1.00 40.48 228 HIS A O 1
ATOM 1701 N N . PRO A 1 232 ? 56.751 46.752 -17.116 1.00 41.50 229 PRO A N 1
ATOM 1702 C CA . PRO A 1 232 ? 56.487 46.609 -18.545 1.00 37.67 229 PRO A CA 1
ATOM 1703 C C . PRO A 1 232 ? 55.025 46.266 -18.811 1.00 42.22 229 PRO A C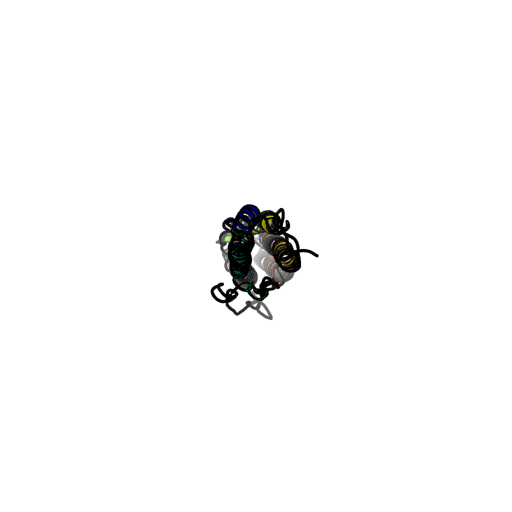 1
ATOM 1704 O O . PRO A 1 232 ? 54.410 45.508 -18.059 1.00 41.89 229 PRO A O 1
ATOM 1708 N N . THR A 1 233 ? 54.468 46.851 -19.864 1.00 44.34 230 THR A N 1
ATOM 1709 C CA . THR A 1 233 ? 53.059 46.670 -20.164 1.00 43.17 230 THR A CA 1
ATOM 1710 C C . THR A 1 233 ? 52.850 45.485 -21.073 1.00 43.51 230 THR A C 1
ATOM 1711 O O . THR A 1 233 ? 53.802 44.935 -21.620 1.00 36.80 230 THR A O 1
ATOM 1715 N N . LEU A 1 234 ? 51.593 45.091 -21.226 1.00 42.24 231 LEU A N 1
ATOM 1716 C CA . LEU A 1 234 ? 51.276 43.975 -22.080 1.00 45.77 231 LEU A CA 1
ATOM 1717 C C . LEU A 1 234 ? 51.564 44.414 -23.507 1.00 48.95 231 LEU A C 1
ATOM 1718 O O . LEU A 1 234 ? 52.035 43.628 -24.318 1.00 51.85 231 LEU A O 1
ATOM 1723 N N . GLU A 1 235 ? 51.322 45.691 -23.788 1.00 49.14 232 GLU A N 1
ATOM 1724 C CA . GLU A 1 235 ? 51.678 46.279 -25.074 1.00 43.45 232 GLU A CA 1
ATOM 1725 C C . GLU A 1 235 ? 53.186 46.200 -25.305 1.00 47.28 232 GLU A C 1
ATOM 1726 O O . GLU A 1 235 ? 53.627 46.055 -26.443 1.00 46.10 232 GLU A O 1
ATOM 1732 N N . ASN A 1 236 ? 53.979 46.286 -24.234 1.00 43.99 233 ASN A N 1
ATOM 1733 C CA . ASN A 1 236 ? 55.423 46.125 -24.374 1.00 41.26 233 ASN A CA 1
ATOM 1734 C C . ASN A 1 236 ? 55.751 44.731 -24.896 1.00 49.51 233 ASN A C 1
ATOM 1735 O O . ASN A 1 236 ? 56.692 44.563 -25.671 1.00 56.98 233 ASN A O 1
ATOM 1740 N N . VAL A 1 237 ? 54.967 43.735 -24.487 1.00 40.89 234 VAL A N 1
ATOM 1741 C CA . VAL A 1 237 ? 55.150 42.383 -25.006 1.00 42.05 234 VAL A CA 1
ATOM 1742 C C . VAL A 1 237 ? 54.935 42.348 -26.523 1.00 48.77 234 VAL A C 1
ATOM 1743 O O . VAL A 1 237 ? 55.744 41.787 -27.276 1.00 50.95 234 VAL A O 1
ATOM 1747 N N . ARG A 1 238 ? 53.841 42.957 -26.970 1.00 50.00 235 ARG A N 1
ATOM 1748 C CA . ARG A 1 238 ? 53.558 43.022 -28.392 1.00 52.41 235 ARG A CA 1
ATOM 1749 C C . ARG A 1 238 ? 54.668 43.779 -29.101 1.00 52.10 235 ARG A C 1
ATOM 1750 O O . ARG A 1 238 ? 55.199 43.323 -30.108 1.00 59.57 235 ARG A O 1
ATOM 1758 N N . GLU A 1 239 ? 55.019 44.937 -28.555 1.00 49.37 236 GLU A N 1
ATOM 1759 C CA . GLU A 1 239 ? 56.013 45.800 -29.166 1.00 41.65 236 GLU A CA 1
ATOM 1760 C C . GLU A 1 239 ? 57.362 45.102 -29.272 1.00 47.34 236 GLU A C 1
ATOM 1761 O O . GLU A 1 239 ? 58.113 45.340 -30.217 1.00 51.71 236 GLU A O 1
ATOM 1767 N N . PHE A 1 240 ? 57.663 44.226 -28.319 1.00 48.50 237 PHE A N 1
ATOM 1768 C CA . PHE A 1 240 ? 58.930 43.512 -28.350 1.00 49.60 237 PHE A CA 1
ATOM 1769 C C . PHE A 1 240 ? 58.995 42.600 -29.559 1.00 56.33 237 PHE A C 1
ATOM 1770 O O . PHE A 1 240 ? 60.046 42.452 -30.174 1.00 60.42 237 PHE A O 1
ATOM 1778 N N . GLU A 1 241 ? 57.859 42.007 -29.908 1.00 64.18 238 GLU A N 1
ATOM 1779 C CA . GLU A 1 241 ? 57.781 41.096 -31.044 1.00 69.44 238 GLU A CA 1
ATOM 1780 C C . GLU A 1 241 ? 57.743 41.838 -32.375 1.00 69.50 238 GLU A C 1
ATOM 1781 O O . GLU A 1 241 ? 58.466 41.501 -33.313 1.00 72.22 238 GLU A O 1
ATOM 1787 N N . GLU A 1 242 ? 56.899 42.859 -32.446 1.00 66.79 239 GLU A N 1
ATOM 1788 C CA . GLU A 1 242 ? 56.672 43.578 -33.693 1.00 71.17 239 GLU A CA 1
ATOM 1789 C C . GLU A 1 242 ? 57.809 44.542 -34.051 1.00 70.94 239 GLU A C 1
ATOM 1790 O O . GLU A 1 242 ? 57.880 45.045 -35.174 1.00 77.00 239 GLU A O 1
ATOM 1796 N N . THR A 1 243 ? 58.705 44.796 -33.107 1.00 70.44 240 THR A N 1
ATOM 1797 C CA . THR A 1 243 ? 59.808 45.713 -33.363 1.00 68.10 240 THR A CA 1
ATOM 1798 C C . THR A 1 243 ? 60.851 45.069 -34.265 1.00 74.10 240 THR A C 1
ATOM 1799 O O . THR A 1 243 ? 61.266 43.930 -34.039 1.00 79.05 240 THR A O 1
ATOM 1803 N N . GLU A 1 244 ? 61.271 45.798 -35.293 1.00 68.45 241 GLU A N 1
ATOM 1804 C CA . GLU A 1 244 ? 62.317 45.302 -36.167 1.00 73.93 241 GLU A CA 1
ATOM 1805 C C .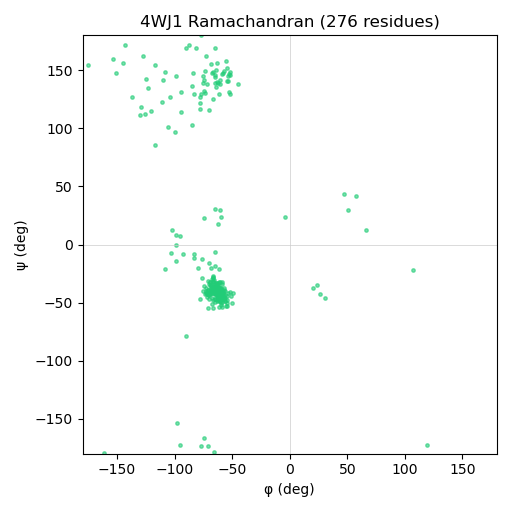 GLU A 1 244 ? 63.663 45.642 -35.559 1.00 71.93 241 GLU A C 1
ATOM 1806 O O . GLU A 1 244 ? 64.110 46.785 -35.610 1.00 74.57 241 GLU A O 1
ATOM 1812 N N . TRP A 1 245 ? 64.300 44.641 -34.965 1.00 67.45 242 TRP A N 1
ATOM 1813 C CA . TRP A 1 245 ? 65.552 44.859 -34.263 1.00 65.92 242 TRP A CA 1
ATOM 1814 C C . TRP A 1 245 ? 66.719 44.841 -35.229 1.00 72.43 242 TRP A C 1
ATOM 1815 O O . TRP A 1 245 ? 66.845 43.925 -36.041 1.00 73.93 242 TRP A O 1
ATOM 1826 N N . ALA A 1 246 ? 67.558 45.870 -35.135 1.00 75.01 243 ALA A N 1
ATOM 1827 C CA . ALA A 1 246 ? 68.737 46.018 -35.983 1.00 77.22 243 ALA A CA 1
ATOM 1828 C C . ALA A 1 246 ? 69.594 44.756 -35.983 1.00 76.82 243 ALA A C 1
ATOM 1829 O O . ALA A 1 246 ? 70.057 44.300 -37.036 1.00 84.46 243 ALA A O 1
ATOM 1831 N N . SER A 1 247 ? 69.797 44.199 -34.795 1.00 68.17 244 SER A N 1
ATOM 1832 C CA . SER A 1 247 ? 70.549 42.966 -34.640 1.00 69.73 244 SER A CA 1
ATOM 1833 C C . SER A 1 247 ? 69.915 42.148 -33.536 1.00 75.68 244 SER A C 1
ATOM 1834 O O . SER A 1 247 ? 69.033 42.639 -32.831 1.00 81.29 244 SER A O 1
ATOM 1837 N N . GLU A 1 248 ? 70.368 40.909 -33.374 1.00 76.00 245 GLU A N 1
ATOM 1838 C CA . GLU A 1 248 ? 69.852 40.062 -32.309 1.00 69.67 245 GLU A CA 1
ATOM 1839 C C . GLU A 1 248 ? 70.445 40.481 -30.973 1.00 74.10 245 GLU A C 1
ATOM 1840 O O . GLU A 1 248 ? 69.823 40.310 -29.924 1.00 79.89 245 GLU A O 1
ATOM 1846 N N . TRP A 1 249 ? 71.651 41.033 -31.014 1.00 74.57 246 TRP A N 1
ATOM 1847 C CA . TRP A 1 249 ? 72.305 41.494 -29.798 1.00 75.35 246 TRP A CA 1
ATOM 1848 C C . TRP A 1 249 ? 71.477 42.596 -29.160 1.00 70.05 246 TRP A C 1
ATOM 1849 O O . TRP A 1 249 ? 71.228 42.569 -27.952 1.00 74.69 246 TRP A O 1
ATOM 1860 N N . ASP A 1 250 ? 71.047 43.556 -29.975 1.00 62.52 247 ASP A N 1
ATOM 1861 C CA . ASP A 1 250 ? 70.183 44.633 -29.496 1.00 67.59 247 ASP A CA 1
ATOM 1862 C C . ASP A 1 250 ? 68.913 44.090 -28.861 1.00 67.77 247 ASP A C 1
ATOM 1863 O O . ASP A 1 250 ? 68.512 44.520 -27.778 1.00 63.58 247 ASP A O 1
ATOM 1868 N N . ARG A 1 251 ? 68.294 43.143 -29.558 1.00 64.71 248 ARG A N 1
ATOM 1869 C CA . ARG A 1 251 ? 67.070 42.508 -29.109 1.00 58.19 248 ARG A CA 1
ATOM 1870 C C . ARG A 1 251 ? 67.256 41.882 -27.731 1.00 57.25 248 ARG A C 1
ATOM 1871 O O . ARG A 1 251 ? 66.378 41.982 -26.876 1.00 54.68 248 ARG A O 1
ATOM 1879 N N . GLN A 1 252 ? 68.407 41.265 -27.494 1.00 53.74 249 GLN A N 1
ATOM 1880 C CA . GLN A 1 252 ? 68.624 40.595 -26.212 1.00 50.57 249 GLN A CA 1
ATOM 1881 C C . GLN A 1 252 ? 68.869 41.593 -25.092 1.00 52.08 249 GLN A C 1
ATOM 1882 O O . GLN A 1 252 ? 68.439 41.374 -23.962 1.00 62.96 249 GLN A O 1
ATOM 1888 N N . ASN A 1 253 ? 69.553 42.690 -25.397 1.00 52.03 250 ASN A N 1
ATOM 1889 C CA . ASN A 1 253 ? 69.742 43.749 -24.411 1.00 54.11 250 ASN A CA 1
ATOM 1890 C C . ASN A 1 253 ? 68.398 44.349 -24.020 1.00 55.37 250 ASN A C 1
ATOM 1891 O O . ASN A 1 253 ? 68.153 44.644 -22.847 1.00 55.76 250 ASN A O 1
ATOM 1896 N N . ALA A 1 254 ? 67.524 44.505 -25.011 1.00 48.79 251 ALA A N 1
ATOM 1897 C CA . ALA A 1 254 ? 66.161 44.950 -24.767 1.00 43.34 251 ALA A CA 1
ATOM 1898 C C . ALA A 1 254 ? 65.429 43.999 -23.820 1.00 45.27 251 ALA A C 1
ATOM 1899 O O . ALA A 1 254 ? 64.778 44.445 -22.870 1.00 47.46 251 ALA A O 1
ATOM 1901 N N . TRP A 1 255 ? 65.530 42.697 -24.080 1.00 43.30 252 TRP A N 1
ATOM 1902 C CA . TRP A 1 255 ? 64.844 41.721 -23.247 1.00 47.58 252 TRP A CA 1
ATOM 1903 C C . TRP A 1 255 ? 65.336 41.857 -21.820 1.00 42.05 252 TRP A C 1
ATOM 1904 O O . TRP A 1 255 ? 64.546 41.897 -20.886 1.00 41.22 252 TRP A O 1
ATOM 1915 N N . ALA A 1 256 ? 66.649 41.952 -21.668 1.00 42.99 253 ALA A N 1
ATOM 1916 C CA . ALA A 1 256 ? 67.265 42.085 -20.359 1.00 42.38 253 ALA A CA 1
ATOM 1917 C C . ALA A 1 256 ? 66.790 43.338 -19.635 1.00 46.67 253 ALA A C 1
ATOM 1918 O O . ALA A 1 256 ? 66.443 43.284 -18.448 1.00 55.80 253 ALA A O 1
ATOM 1928 N N . LEU A 1 258 ? 64.026 45.052 -20.072 1.00 39.28 255 LEU A N 1
ATOM 1929 C CA . LEU A 1 258 ? 62.629 44.894 -19.700 1.00 44.27 255 LEU A CA 1
ATOM 1930 C C . LEU A 1 258 ? 62.498 43.929 -18.532 1.00 45.27 255 LEU A C 1
ATOM 1931 O O . LEU A 1 258 ? 61.668 44.124 -17.645 1.00 46.19 255 LEU A O 1
ATOM 1936 N N . GLN A 1 259 ? 63.329 42.894 -18.523 1.00 40.86 256 GLN A N 1
ATOM 1937 C CA . GLN A 1 259 ? 63.323 41.957 -17.411 1.00 41.76 256 GLN A CA 1
ATOM 1938 C C . GLN A 1 259 ? 63.723 42.661 -16.113 1.00 43.37 256 GLN A C 1
ATOM 1939 O O . GLN A 1 259 ? 63.108 42.439 -15.063 1.00 45.35 256 GLN A O 1
ATOM 1945 N N . GLU A 1 260 ? 64.736 43.524 -16.181 1.00 39.97 257 GLU A N 1
ATOM 1946 C CA . GLU A 1 260 ? 65.149 44.241 -14.978 1.00 43.49 257 GLU A CA 1
ATOM 1947 C C . GLU A 1 260 ? 64.080 45.275 -14.580 1.00 44.43 257 GLU A C 1
ATOM 1948 O O . GLU A 1 260 ? 63.840 45.487 -13.392 1.00 53.38 257 GLU A O 1
ATOM 1954 N N . GLN A 1 261 ? 63.406 45.884 -15.554 1.00 41.97 258 GLN A N 1
ATOM 1955 C CA . GLN A 1 261 ? 62.263 46.742 -15.243 1.00 41.83 258 GLN A CA 1
ATOM 1956 C C . GLN A 1 261 ? 61.208 46.000 -14.440 1.00 44.73 258 GLN A C 1
ATOM 1957 O O . GLN A 1 261 ? 60.676 46.525 -13.457 1.00 45.34 258 GLN A O 1
ATOM 1963 N N . SER A 1 262 ? 60.893 44.786 -14.876 1.00 37.09 259 SER A N 1
ATOM 1964 C CA . SER A 1 262 ? 59.868 44.005 -14.220 1.00 36.76 259 SER A CA 1
ATOM 1965 C C . SER A 1 262 ? 60.285 43.651 -12.802 1.00 44.61 259 SER A C 1
ATOM 1966 O O . SER A 1 262 ? 59.525 43.847 -11.854 1.00 46.78 259 SER A O 1
ATOM 1969 N N . GLU A 1 263 ? 61.496 43.129 -12.662 1.00 40.39 260 GLU A N 1
ATOM 1970 C CA . GLU A 1 263 ? 61.985 42.725 -11.363 1.00 40.12 260 GLU A CA 1
ATOM 1971 C C . GLU A 1 263 ? 61.968 43.894 -10.395 1.00 46.33 260 GLU A C 1
ATOM 1972 O O . GLU A 1 263 ? 61.489 43.768 -9.261 1.00 50.53 260 GLU A O 1
ATOM 1978 N N . ASP A 1 264 ? 62.470 45.036 -10.849 1.00 43.27 261 ASP A N 1
ATOM 1979 C CA . ASP A 1 264 ? 62.533 46.211 -9.996 1.00 45.24 261 ASP A CA 1
ATOM 1980 C C . ASP A 1 264 ? 61.138 46.683 -9.609 1.00 44.39 261 ASP A C 1
ATOM 1981 O O . ASP A 1 264 ? 60.900 47.014 -8.452 1.00 54.62 261 ASP A O 1
ATOM 1986 N N . ALA A 1 265 ? 60.209 46.682 -10.556 1.00 36.30 262 ALA A N 1
ATOM 1987 C CA . ALA A 1 265 ? 58.843 47.109 -10.259 1.00 35.35 262 ALA A CA 1
ATOM 1988 C C . ALA A 1 265 ? 58.153 46.179 -9.280 1.00 41.18 262 ALA A C 1
ATOM 1989 O O . ALA A 1 265 ? 57.393 46.626 -8.433 1.00 44.51 262 ALA A O 1
ATOM 1991 N N . LEU A 1 266 ? 58.398 44.882 -9.407 1.00 41.95 263 LEU A N 1
ATOM 1992 C CA . LEU A 1 266 ? 57.733 43.920 -8.549 1.00 39.22 263 LEU A CA 1
ATOM 1993 C C . LEU A 1 266 ? 58.312 44.008 -7.136 1.00 46.59 263 LEU A C 1
ATOM 1994 O O . LEU A 1 266 ? 57.588 43.898 -6.146 1.00 48.58 263 LEU A O 1
ATOM 1999 N N . GLU A 1 267 ? 59.619 44.228 -7.057 1.00 46.24 264 GLU A N 1
ATOM 2000 C CA . GLU A 1 267 ? 60.290 44.429 -5.786 1.00 42.22 264 GLU A CA 1
ATOM 2001 C C . GLU A 1 267 ? 59.736 45.663 -5.090 1.00 46.62 264 GLU A C 1
ATOM 2002 O O . GLU A 1 267 ? 59.412 45.628 -3.911 1.00 54.46 264 GLU A O 1
ATOM 2008 N N . ALA A 1 268 ? 59.610 46.755 -5.830 1.00 45.99 265 ALA A N 1
ATOM 2009 C CA . ALA A 1 268 ? 59.083 47.990 -5.270 1.00 39.13 265 ALA A CA 1
ATOM 2010 C C . ALA A 1 268 ? 57.639 47.796 -4.831 1.00 41.72 265 ALA A C 1
ATOM 2011 O O . ALA A 1 268 ? 57.183 48.391 -3.855 1.00 49.77 265 ALA A O 1
ATOM 2013 N N . TYR A 1 269 ? 56.921 46.956 -5.560 1.00 40.24 266 TYR A N 1
ATOM 2014 C CA . TYR A 1 269 ? 55.526 46.673 -5.255 1.00 35.19 266 TYR A CA 1
ATOM 2015 C C . TYR A 1 269 ? 55.406 45.855 -3.963 1.00 41.46 266 TYR A C 1
ATOM 2016 O O . TYR A 1 269 ? 54.554 46.110 -3.116 1.00 43.09 266 TYR A O 1
ATOM 2025 N N . ALA A 1 270 ? 56.274 44.864 -3.825 1.00 44.77 267 ALA A N 1
ATOM 2026 C CA . ALA A 1 270 ? 56.291 44.027 -2.640 1.00 43.52 267 ALA A CA 1
ATOM 2027 C C . ALA A 1 270 ? 56.555 44.889 -1.409 1.00 46.02 267 ALA A C 1
ATOM 2028 O O . ALA A 1 270 ? 55.793 44.840 -0.448 1.00 49.53 267 ALA A O 1
ATOM 2030 N N . ASN A 1 271 ? 57.614 45.695 -1.456 1.00 42.71 268 ASN A N 1
ATOM 2031 C CA . ASN A 1 271 ? 57.931 46.607 -0.359 1.00 45.87 268 ASN A CA 1
ATOM 2032 C C . ASN A 1 271 ? 56.843 47.633 -0.091 1.00 49.56 268 ASN A C 1
ATOM 2033 O O . ASN A 1 271 ? 56.362 47.760 1.032 1.00 57.67 268 ASN A O 1
ATOM 2038 N N . GLY A 1 272 ? 56.449 48.352 -1.133 1.00 47.59 269 GLY A N 1
ATOM 2039 C CA . GLY A 1 272 ? 55.573 49.499 -0.985 1.00 40.63 269 GLY A CA 1
ATOM 2040 C C . GLY A 1 272 ? 54.163 49.171 -0.564 1.00 45.14 269 GLY A C 1
ATOM 2041 O O . GLY A 1 272 ? 53.453 50.032 -0.047 1.00 53.16 269 GLY A O 1
ATOM 2042 N N . SER A 1 273 ? 53.747 47.928 -0.777 1.00 45.05 270 SER A N 1
ATOM 2043 C CA . SER A 1 273 ? 52.375 47.556 -0.461 1.00 43.94 270 SER A CA 1
ATOM 2044 C C . SER A 1 273 ? 52.267 46.858 0.884 1.00 48.32 270 SER A C 1
ATOM 2045 O O . SER A 1 273 ? 51.209 46.335 1.212 1.00 48.33 270 SER A O 1
ATOM 2048 N N . GLN A 1 274 ? 53.355 46.826 1.650 1.00 51.50 271 GLN A N 1
ATOM 2049 C CA . GLN A 1 274 ? 53.313 46.246 2.992 1.00 50.37 271 GLN A CA 1
ATOM 2050 C C . GLN A 1 274 ? 52.340 47.015 3.865 1.00 54.83 271 GLN A C 1
ATOM 2051 O O . GLN A 1 274 ? 52.407 48.238 3.950 1.00 60.65 271 GLN A O 1
ATOM 2057 N N . ILE A 1 275 ? 51.435 46.293 4.513 1.00 53.93 272 ILE A N 1
ATOM 2058 C CA . ILE A 1 275 ? 50.432 46.910 5.369 1.00 49.56 272 ILE A CA 1
ATOM 2059 C C . ILE A 1 275 ? 50.436 46.269 6.745 1.00 47.52 272 ILE A C 1
ATOM 2060 O O . ILE A 1 275 ? 50.962 45.168 6.925 1.00 51.04 272 ILE A O 1
ATOM 2065 N N . GLN A 1 276 ? 49.849 46.949 7.721 1.00 48.26 273 GLN A N 1
ATOM 2066 C CA . GLN A 1 276 ? 49.812 46.395 9.065 1.00 53.01 273 GLN A CA 1
ATOM 2067 C C . GLN A 1 276 ? 48.406 45.938 9.438 1.00 47.84 273 GLN A C 1
ATOM 2068 O O . GLN A 1 276 ? 47.406 46.492 8.966 1.00 51.69 273 GLN A O 1
ATOM 2074 N N . GLU A 1 277 ? 48.354 44.900 10.266 1.00 48.46 274 GLU A N 1
ATOM 2075 C CA . GLU A 1 277 ? 47.111 44.320 10.751 1.00 43.24 274 GLU A CA 1
ATOM 2076 C C . GLU A 1 277 ? 46.307 45.344 11.542 1.00 44.03 274 GLU A C 1
ATOM 2077 O O . GLU A 1 277 ? 46.861 46.119 12.315 1.00 44.35 274 GLU A O 1
ATOM 2083 N N . ILE A 1 278 ? 45.001 45.359 11.314 1.00 42.45 275 ILE A N 1
ATOM 2084 C CA . ILE A 1 278 ? 44.088 46.183 12.083 1.00 43.82 275 ILE A CA 1
ATOM 2085 C C . ILE A 1 278 ? 43.561 45.307 13.197 1.00 51.79 275 ILE A C 1
ATOM 2086 O O . ILE A 1 278 ? 42.877 44.314 12.934 1.00 58.02 275 ILE A O 1
ATOM 2091 N N . ARG A 1 279 ? 43.900 45.640 14.436 1.00 48.17 276 ARG A N 1
ATOM 2092 C CA . ARG A 1 279 ? 43.413 44.847 15.556 1.00 54.00 276 ARG A CA 1
ATOM 2093 C C . ARG A 1 279 ? 42.516 45.659 16.474 1.00 45.93 276 ARG A C 1
ATOM 2094 O O . ARG A 1 279 ? 42.985 46.236 17.441 1.00 47.22 276 ARG A O 1
ATOM 2102 N N . PRO A 1 280 ? 41.216 45.729 16.153 1.00 41.72 277 PRO A N 1
ATOM 2103 C CA . PRO A 1 280 ? 40.324 46.529 16.990 1.00 44.69 277 PRO A CA 1
ATOM 2104 C C . PRO A 1 280 ? 40.008 45.807 18.295 1.00 46.91 277 PRO A C 1
ATOM 2105 O O . PRO A 1 280 ? 39.781 44.593 18.303 1.00 47.95 277 PRO A O 1
ATOM 2109 N N . GLY A 1 281 ? 39.990 46.547 19.393 1.00 37.34 278 GLY A N 1
ATOM 2110 C CA . GLY A 1 281 ? 39.591 45.955 20.651 1.00 37.12 278 GLY A CA 1
ATOM 2111 C C . GLY A 1 281 ? 38.092 45.725 20.695 1.00 41.51 278 GLY A C 1
ATOM 2112 O O . GLY A 1 281 ? 37.316 46.464 20.083 1.00 42.66 278 GLY A O 1
ATOM 2113 N N . LYS A 1 282 ? 37.689 44.688 21.419 1.00 42.47 279 LYS A N 1
ATOM 2114 C CA . LYS A 1 282 ? 36.284 44.415 21.670 1.00 39.45 279 LYS A CA 1
ATOM 2115 C C . LYS A 1 282 ? 35.618 45.636 22.304 1.00 40.80 279 LYS A C 1
ATOM 2116 O O . LYS A 1 282 ? 36.293 46.478 22.905 1.00 42.60 279 LYS A O 1
ATOM 2122 N N . PRO A 1 283 ? 34.291 45.738 22.182 1.00 33.04 280 PRO A N 1
ATOM 2123 C CA . PRO A 1 283 ? 33.567 46.827 22.848 1.00 32.66 280 PRO A CA 1
ATOM 2124 C C . PRO A 1 283 ? 33.466 46.634 24.365 1.00 34.69 280 PRO A C 1
ATOM 2125 O O . PRO A 1 283 ? 33.672 45.531 24.870 1.00 39.48 280 PRO A O 1
ATOM 2129 N N . PRO A 1 284 ? 33.155 47.708 25.099 1.00 34.73 281 PRO A N 1
ATOM 2130 C CA . PRO A 1 284 ? 32.956 47.519 26.539 1.00 38.49 281 PRO A CA 1
ATOM 2131 C C . PRO A 1 284 ? 31.611 46.853 26.793 1.00 44.23 281 PRO A C 1
ATOM 2132 O O . PRO A 1 284 ? 30.647 47.096 26.059 1.00 43.67 281 PRO A O 1
ATOM 2136 N N . SER A 1 285 ? 31.549 46.004 27.808 1.00 43.50 282 SER A N 1
ATOM 2137 C CA . SER A 1 285 ? 30.296 45.360 28.150 1.00 39.88 282 SER A CA 1
ATOM 2138 C C . SER A 1 285 ? 29.834 45.932 29.473 1.00 44.79 282 SER A C 1
ATOM 2139 O O . SER A 1 285 ? 30.569 45.884 30.452 1.00 53.23 282 SER A O 1
ATOM 2142 N N . ILE A 1 286 ? 28.635 46.504 29.500 1.00 43.46 283 ILE A N 1
ATOM 2143 C CA . ILE A 1 286 ? 28.085 47.002 30.757 1.00 40.45 283 ILE A CA 1
ATOM 2144 C C . ILE A 1 286 ? 27.801 45.835 31.690 1.00 39.55 283 ILE A C 1
ATOM 2145 O O . ILE A 1 286 ? 27.472 44.732 31.243 1.00 40.46 283 ILE A O 1
ATOM 2150 N N . GLY A 1 287 ? 27.933 46.067 32.988 1.00 48.08 284 GLY A N 1
ATOM 2151 C CA . GLY A 1 287 ? 27.670 45.023 33.953 1.00 51.74 284 GLY A CA 1
ATOM 2152 C C . GLY A 1 287 ? 26.227 45.004 34.401 1.00 57.86 284 GLY A C 1
ATOM 2153 O O . GLY A 1 287 ? 25.419 44.204 33.938 1.00 75.41 284 GLY A O 1
ATOM 2154 N N . GLY A 1 288 ? 25.901 45.908 35.302 1.00 47.63 285 GLY A N 1
ATOM 2155 C CA . GLY A 1 288 ? 24.615 45.915 35.959 1.00 43.43 285 GLY A CA 1
ATOM 2156 C C . GLY A 1 288 ? 24.620 47.163 36.809 1.00 47.65 285 GLY A C 1
ATOM 2157 O O . GLY A 1 288 ? 25.678 47.647 37.196 1.00 58.87 285 GLY A O 1
ATOM 2158 N N . LEU A 1 289 ? 23.446 47.691 37.107 1.00 40.27 286 LEU A N 1
ATOM 2159 C CA . LEU A 1 289 ? 23.375 48.993 37.741 1.00 38.24 286 LEU A CA 1
ATOM 2160 C C . LEU A 1 289 ? 23.169 48.857 39.227 1.00 43.03 286 LEU A C 1
ATOM 2161 O O . LEU A 1 289 ? 22.482 47.938 39.673 1.00 40.13 286 LEU A O 1
ATOM 2166 N N . PRO A 1 290 ? 23.770 49.774 40.002 1.00 40.69 287 PRO A N 1
ATOM 2167 C CA . PRO A 1 290 ? 23.595 49.843 41.452 1.00 42.18 287 PRO A CA 1
ATOM 2168 C C . PRO A 1 290 ? 22.202 50.328 41.849 1.00 46.61 287 PRO A C 1
ATOM 2169 O O . PRO A 1 290 ? 21.353 50.504 40.975 1.00 39.93 287 PRO A O 1
ATOM 2173 N N . ILE A 1 291 ? 21.988 50.555 43.146 1.00 52.32 288 ILE A N 1
ATOM 2174 C CA . ILE A 1 291 ? 20.683 50.949 43.669 1.00 48.06 288 ILE A CA 1
ATOM 2175 C C . ILE A 1 291 ? 20.791 51.621 45.033 1.00 58.59 288 ILE A C 1
ATOM 2176 O O . ILE A 1 291 ? 21.631 52.493 45.238 1.00 64.06 288 ILE A O 1
#

Secondary structure (DSSP, 8-state):
---B--HHHHHHHHHHHTPPPPP-------S---HHHHHHHHH--HHHHHHHHHHHHHHHHHHHHHHHHHHHHHHHHHHHHHHHHHHH-----PPPPPP--------SPPPPP---------SS----HHHHHHHHHTS-TT----HHHHHHHHHHHHHHHHHHHHHSPPTT-BSHHHHHHHHHHHHHHHHHH--HHHHHHHHHHHHHHHHHHHHHHHSPPHHHHHHHHHS--SSHHHHHHHH--HHHHHHHHHHHHHHT------PPPPP-------

Nearest PDB structures (foldseek):
  4wj1-assembly1_A  TM=1.004E+00  e=1.319E-40  Mycolicibacterium smegmatis MC2 155
  4wj2-assembly1_A  TM=9.469E-01  e=1.810E-32  Mycolicibacterium smegmatis MC2 155
  3j83-assembly1_A  TM=9.155E-01  e=4.149E-15  Mycobacterium tuberculosis H37Rv
  8ako-assembly1_A  TM=8.513E-01  e=4.964E-10  Mycobacterium tuberculosis
  4xxx-assembly1_A  TM=8.001E-01  e=1.647E-09  Mycobacterium tuberculosis H37Rv

Radius of gyration: 30.24 Å; Cα contacts (8 Å, |Δi|>4): 369; chains: 1; bounding box: 79×30×97 Å

Organism: Mycolicibacterium smegmatis (strain ATCC 700084 / mc(2)155) (NCBI:txid246196)

InterPro domains:
  IPR041275 ESX-1 secretion-associated protein EspB, PE domain [PF18625] (11-84)
  IPR054056 ESX-1 secretion-associated protein EspB, PPE domain [PF21856] (135-282)

Solvent-accessible surface area: 15625 Å² total

GO terms:
  GO:0042802 identical protein binding (F, IPI)

B-factor: mean 48.72, std 17.6, range [22.68, 125.02]

Foldseek 3Di:
DDWWDDLVLLLLLLVLLLDDQDDAFDAFDFQFDFLLRVQLNLQLVLVLLVVLLVVLLNLQSNLLSVLSVLVSVVVVVVVVLVVVQVVCCVVVVPPRDDDDDDFRDPPRDDGDDRDDDRGDGDPDGDAAQLVVQCRNVVGRLQSVSLVSLVRLLVCLVSLLVSLVSQQDQGPGGDDQQSVLSNVLSNQSSVLSNCSVLSNQSSVLVVLLSVLSNQLSVQQQHNVNVVCLVPPDDPDVVRSVVVSCSSVSHVVSVVSSSVRNDGDHRDRDHGDHRDGGDD

Sequence (278 aa):
EELQYELPGLERKAHECESTRPEGPGDATKPDELATTASVYSKLASAAKLKATFAAGDREGERIAAAIRAAAGAYQKIEEQKAAELSRQNGSDAPPPAAEAVVPDSGIPGPLAIPSEYPSAAAAADEDWEAAARIIHSGDTQALSKYFRDQWRDYQSTLEGHGRHFANPAEGWAGAAAETCAEAQRRLSTWWADGAECGRLAQEATTFVDAHDKLVANHPTLENVREFEETEWASEWDRQNAWALQEQSEDALEAYANGSQIQEIRPGKPPSIGGLPI